Protein AF-A0A8R1ISN8-F1 (afdb_monomer)

Organism: Caenorhabditis japonica (NCBI:txid281687)

InterPro domains:
  IPR009038 GOLD domain [PF01105] (91-214)
  IPR009038 GOLD domain [PS50866] (1-148)
  IPR009038 GOLD domain [SM01190] (47-215)
  IPR015720 Transmembrane emp24 domain-containing protein [PTHR22811] (65-214)
  IPR036291 NAD(P)-binding domain superfamily [SSF51735] (44-96)

Structure (mmCIF, N/CA/C/O backbone):
data_AF-A0A8R1ISN8-F1
#
_entry.id   AF-A0A8R1ISN8-F1
#
loop_
_atom_site.group_PDB
_atom_site.id
_atom_site.type_symbol
_atom_site.label_atom_id
_atom_site.label_alt_id
_atom_site.label_comp_id
_atom_site.label_asym_id
_atom_site.label_entity_id
_atom_site.label_seq_id
_atom_site.pdbx_PDB_ins_code
_atom_site.Cartn_x
_atom_site.Cartn_y
_atom_site.Cartn_z
_atom_site.occupancy
_atom_site.B_iso_or_equiv
_atom_site.auth_seq_id
_atom_site.auth_comp_id
_atom_site.auth_asym_id
_atom_site.auth_atom_id
_atom_site.pdbx_PDB_model_num
ATOM 1 N N . MET A 1 1 ? 60.551 -23.279 -35.111 1.00 49.91 1 MET A N 1
ATOM 2 C CA . MET A 1 1 ? 59.535 -23.048 -36.171 1.00 49.91 1 MET A CA 1
ATOM 3 C C . MET A 1 1 ? 58.101 -23.462 -35.764 1.00 49.91 1 MET A C 1
ATOM 5 O O . MET A 1 1 ? 57.299 -23.763 -36.635 1.00 49.91 1 MET A O 1
ATOM 9 N N . ALA A 1 2 ? 57.720 -23.428 -34.475 1.00 53.44 2 ALA A N 1
ATOM 10 C CA . ALA A 1 2 ? 56.380 -23.855 -34.020 1.00 53.44 2 ALA A CA 1
ATOM 11 C C . ALA A 1 2 ? 55.378 -22.696 -33.795 1.00 53.44 2 ALA A C 1
ATOM 13 O O . ALA A 1 2 ? 54.175 -22.882 -33.950 1.00 53.44 2 ALA A O 1
ATOM 14 N N . GLY A 1 3 ? 55.857 -21.476 -33.512 1.00 49.38 3 GLY A N 1
ATOM 15 C CA . GLY A 1 3 ? 54.996 -20.327 -33.182 1.00 49.38 3 GLY A CA 1
ATOM 16 C C . GLY A 1 3 ? 54.170 -19.753 -34.342 1.00 49.38 3 GLY A C 1
ATOM 17 O O . GLY A 1 3 ? 53.146 -19.125 -34.107 1.00 49.38 3 GLY A O 1
ATOM 18 N N . ARG A 1 4 ? 54.554 -20.001 -35.605 1.00 50.50 4 ARG A N 1
ATOM 19 C CA . ARG A 1 4 ? 53.812 -19.494 -36.779 1.00 50.50 4 ARG A CA 1
ATOM 20 C C . ARG A 1 4 ? 52.551 -20.301 -37.126 1.00 50.50 4 ARG A C 1
ATOM 22 O O . ARG A 1 4 ? 51.680 -19.758 -37.792 1.00 50.50 4 ARG A O 1
ATOM 29 N N . ARG A 1 5 ? 52.418 -21.555 -36.665 1.00 52.69 5 ARG A N 1
ATOM 30 C CA . ARG A 1 5 ? 51.222 -22.388 -36.929 1.00 52.69 5 ARG A CA 1
ATOM 31 C C . ARG A 1 5 ? 50.061 -22.103 -35.972 1.00 52.69 5 ARG A C 1
ATOM 33 O O . ARG A 1 5 ? 48.913 -22.198 -36.385 1.00 52.69 5 ARG A O 1
ATOM 40 N N . LEU A 1 6 ? 50.346 -21.695 -34.733 1.00 53.03 6 LEU A N 1
ATOM 41 C CA . LEU A 1 6 ? 49.315 -21.321 -33.751 1.00 53.03 6 LEU A CA 1
ATOM 42 C C . LEU A 1 6 ? 48.559 -20.046 -34.154 1.00 53.03 6 LEU A C 1
ATOM 44 O O . LEU A 1 6 ? 47.348 -19.965 -33.978 1.00 53.03 6 LEU A O 1
ATOM 48 N N . ILE A 1 7 ? 49.254 -19.085 -34.768 1.00 54.34 7 ILE A N 1
ATOM 49 C CA . ILE A 1 7 ? 48.654 -17.820 -35.218 1.00 54.34 7 ILE A CA 1
ATOM 50 C C . ILE A 1 7 ? 47.725 -18.044 -36.428 1.00 54.34 7 ILE A C 1
ATOM 52 O O . ILE A 1 7 ? 46.673 -17.419 -36.509 1.00 54.34 7 ILE A O 1
ATOM 56 N N . GLN A 1 8 ? 48.048 -18.988 -37.323 1.00 54.19 8 GLN A N 1
ATOM 57 C CA . GLN A 1 8 ? 47.209 -19.313 -38.489 1.00 54.19 8 GLN A CA 1
ATOM 58 C C . GLN A 1 8 ? 45.883 -20.011 -38.132 1.00 54.19 8 GLN A C 1
ATOM 60 O O . GLN A 1 8 ? 44.924 -19.903 -38.891 1.00 54.19 8 GLN A O 1
ATOM 65 N N . GLY A 1 9 ? 45.802 -20.697 -36.984 1.00 55.19 9 GLY A N 1
ATOM 66 C CA . GLY A 1 9 ? 44.545 -21.273 -36.487 1.00 55.19 9 GLY A CA 1
ATOM 67 C C . GLY A 1 9 ? 43.573 -20.222 -35.940 1.00 55.19 9 GLY A C 1
ATOM 68 O O . GLY A 1 9 ? 42.361 -20.378 -36.060 1.00 55.19 9 GLY A O 1
ATOM 69 N N . LEU A 1 10 ? 44.100 -19.119 -35.396 1.00 53.12 10 LEU A N 1
ATOM 70 C CA . LEU A 1 10 ? 43.300 -18.036 -34.818 1.00 53.12 10 LEU A CA 1
ATOM 71 C C . LEU A 1 10 ? 42.640 -17.164 -35.900 1.00 53.12 10 LEU A C 1
ATOM 73 O O . LEU A 1 10 ? 41.537 -16.659 -35.701 1.00 53.12 10 LEU A O 1
ATOM 77 N N . THR A 1 11 ? 43.279 -17.047 -37.069 1.00 56.31 11 THR A N 1
ATOM 78 C CA . THR A 1 11 ? 42.782 -16.299 -38.237 1.00 56.31 11 THR A CA 1
ATOM 79 C C . THR A 1 11 ? 41.939 -17.147 -39.193 1.00 56.31 11 THR A C 1
ATOM 81 O O . THR A 1 11 ? 41.711 -16.736 -40.331 1.00 56.31 11 THR A O 1
ATOM 84 N N . SER A 1 12 ? 41.515 -18.353 -38.792 1.00 64.50 12 SER A N 1
ATOM 85 C CA . SER A 1 12 ? 40.665 -19.181 -39.648 1.00 64.50 12 SER A CA 1
ATOM 86 C C . SER A 1 12 ? 39.299 -18.497 -39.855 1.00 64.50 12 SER A C 1
ATOM 88 O O . SER A 1 12 ? 38.744 -17.943 -38.902 1.00 64.50 12 SER A O 1
ATOM 90 N N . PRO A 1 13 ? 38.709 -18.533 -41.064 1.00 69.56 13 PRO A N 1
ATOM 91 C CA . PRO A 1 13 ? 37.409 -17.902 -41.315 1.00 69.56 13 PRO A CA 1
ATOM 92 C C . PRO A 1 13 ? 36.301 -18.380 -40.359 1.00 69.56 13 PRO A C 1
ATOM 94 O O . PRO A 1 13 ? 35.419 -17.611 -39.985 1.00 69.56 13 PRO A O 1
ATOM 97 N N . TRP A 1 14 ? 36.387 -19.634 -39.902 1.00 65.62 14 TRP A N 1
ATOM 98 C CA . TRP A 1 14 ? 35.439 -20.236 -38.966 1.00 65.62 14 TRP A CA 1
ATOM 99 C C . TRP A 1 14 ? 35.584 -19.699 -37.534 1.00 65.62 14 TRP A C 1
ATOM 101 O O . TRP A 1 14 ? 34.575 -19.393 -36.902 1.00 65.62 14 TRP A O 1
ATOM 111 N N . SER A 1 15 ? 36.808 -19.516 -37.022 1.00 65.56 15 SER A N 1
ATOM 112 C CA . SER A 1 15 ? 37.039 -18.989 -35.662 1.00 65.56 15 SER A CA 1
ATOM 113 C C . SER A 1 15 ? 36.617 -17.524 -35.518 1.00 65.56 15 SER A C 1
ATOM 115 O O . SER A 1 15 ? 36.059 -17.135 -34.489 1.00 65.56 15 SER A O 1
ATOM 117 N N . VAL A 1 16 ? 36.820 -16.718 -36.564 1.00 70.00 16 VAL A N 1
ATOM 118 C CA . VAL A 1 16 ? 36.351 -15.323 -36.612 1.00 70.00 16 VAL A CA 1
ATOM 119 C C . VAL A 1 16 ? 34.820 -15.266 -36.692 1.00 70.00 16 VAL A C 1
ATOM 121 O O . VAL A 1 16 ? 34.205 -14.463 -35.991 1.00 70.00 16 VAL A O 1
ATOM 124 N N . GLY A 1 17 ? 34.198 -16.171 -37.459 1.00 69.56 17 GLY A N 1
ATOM 125 C CA . GLY A 1 17 ? 32.742 -16.310 -37.538 1.00 69.56 17 GLY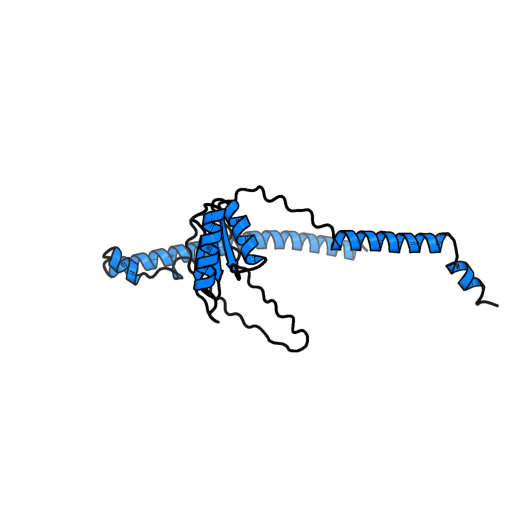 A CA 1
ATOM 126 C C . GLY A 1 17 ? 32.097 -16.621 -36.184 1.00 69.56 17 GLY A C 1
ATOM 127 O O . GLY A 1 17 ? 31.235 -15.870 -35.731 1.00 69.56 17 GLY A O 1
ATOM 128 N N . PHE A 1 18 ? 32.545 -17.673 -35.488 1.00 73.06 18 PHE A N 1
ATOM 129 C CA . PHE A 1 18 ? 31.974 -18.055 -34.186 1.00 73.06 18 PHE A CA 1
ATOM 130 C C . PHE A 1 18 ? 32.137 -16.963 -33.112 1.00 73.06 18 PHE A C 1
ATOM 132 O O . PHE A 1 18 ? 31.229 -16.745 -32.310 1.00 73.06 18 PHE A O 1
ATOM 139 N N . SER A 1 19 ? 33.254 -16.229 -33.133 1.00 72.06 19 SER A N 1
ATOM 140 C CA . SER A 1 19 ? 33.513 -15.127 -32.194 1.00 72.06 19 SER A CA 1
ATOM 141 C C . SER A 1 19 ? 32.597 -13.920 -32.442 1.00 72.06 19 SER A C 1
ATOM 143 O O . SER A 1 19 ? 32.073 -13.330 -31.497 1.00 72.06 19 SER A O 1
ATOM 145 N N . ALA A 1 20 ? 32.356 -13.575 -33.712 1.00 75.94 20 ALA A N 1
ATOM 146 C CA . ALA A 1 20 ? 31.457 -12.487 -34.091 1.00 75.94 20 ALA A CA 1
ATOM 147 C C . ALA A 1 20 ? 29.992 -12.800 -33.747 1.00 75.94 20 ALA A C 1
ATOM 149 O O . ALA A 1 20 ? 29.289 -11.933 -33.231 1.00 75.94 20 ALA A O 1
ATOM 150 N N . PHE A 1 21 ? 29.550 -14.047 -33.950 1.00 79.62 21 PHE A N 1
ATOM 151 C CA . PHE A 1 21 ? 28.218 -14.491 -33.530 1.00 79.62 21 PHE A CA 1
ATOM 152 C C . PHE A 1 21 ? 28.041 -14.440 -32.008 1.00 79.62 21 PHE A C 1
ATOM 154 O O . PHE A 1 21 ? 26.999 -13.988 -31.544 1.00 79.62 21 PHE A O 1
ATOM 161 N N . GLY A 1 22 ? 29.053 -14.835 -31.228 1.00 76.81 22 GLY A N 1
ATOM 162 C CA . GLY A 1 22 ? 29.007 -14.749 -29.764 1.00 76.81 22 GLY A CA 1
ATOM 163 C C . GLY A 1 22 ? 28.884 -13.311 -29.251 1.00 76.81 22 GLY A C 1
ATOM 164 O O . GLY A 1 22 ? 28.078 -13.042 -28.362 1.00 76.81 22 GLY A O 1
ATOM 165 N N . LEU A 1 23 ? 29.621 -12.371 -29.851 1.00 77.94 23 LEU A N 1
ATOM 166 C CA . LEU A 1 23 ? 29.525 -10.947 -29.512 1.00 77.94 23 LEU A CA 1
ATOM 167 C C . LEU A 1 23 ? 28.204 -10.321 -29.973 1.00 77.94 23 LEU A C 1
ATOM 169 O O . LEU A 1 23 ? 27.628 -9.524 -29.239 1.00 77.94 23 LEU A O 1
ATOM 173 N N . ALA A 1 24 ? 27.694 -10.694 -31.149 1.00 81.31 24 ALA A N 1
ATOM 174 C CA . ALA A 1 24 ? 26.408 -10.209 -31.643 1.00 81.31 24 ALA A CA 1
ATOM 175 C C . ALA A 1 24 ? 25.235 -10.750 -30.810 1.00 81.31 24 ALA A C 1
ATOM 177 O O . ALA A 1 24 ? 24.353 -9.987 -30.431 1.00 81.31 24 ALA A O 1
ATOM 178 N N . TYR A 1 25 ? 25.248 -12.041 -30.469 1.00 80.81 25 TYR A N 1
ATOM 179 C CA . TYR A 1 25 ? 24.221 -12.673 -29.640 1.00 80.81 25 TYR A CA 1
ATOM 180 C C . TYR A 1 25 ? 24.270 -12.169 -28.193 1.00 80.81 25 TYR A C 1
ATOM 182 O O . TYR A 1 25 ? 23.239 -11.827 -27.618 1.00 80.81 25 TYR A O 1
ATOM 190 N N . GLY A 1 26 ? 25.473 -12.043 -27.621 1.00 77.31 26 GLY A N 1
ATOM 191 C CA . GLY A 1 26 ? 25.674 -11.445 -26.301 1.00 77.31 26 GLY A CA 1
ATOM 192 C C . GLY A 1 26 ? 25.258 -9.974 -26.261 1.00 77.31 26 GLY A C 1
ATOM 193 O O . GLY A 1 26 ? 24.560 -9.560 -25.341 1.00 77.31 26 GLY A O 1
ATOM 194 N N . GLY A 1 27 ? 25.612 -9.196 -27.288 1.00 78.00 27 GLY A N 1
ATOM 195 C CA . GLY A 1 27 ? 25.194 -7.802 -27.434 1.00 78.00 27 GLY A CA 1
ATOM 196 C C . GLY A 1 27 ? 23.680 -7.649 -27.589 1.00 78.00 27 GLY A C 1
ATOM 197 O O . GLY A 1 27 ? 23.089 -6.800 -26.928 1.00 78.00 27 GLY A O 1
ATOM 198 N N . TYR A 1 28 ? 23.041 -8.508 -28.388 1.00 77.12 28 TYR A N 1
ATOM 199 C CA . TYR A 1 28 ? 21.586 -8.545 -28.550 1.00 77.12 28 TYR A CA 1
ATOM 200 C C . TYR A 1 28 ? 20.872 -8.867 -27.229 1.00 77.12 28 TYR A C 1
ATOM 202 O O . TYR A 1 28 ? 19.952 -8.151 -26.847 1.00 77.12 28 TYR A O 1
ATOM 210 N N . HIS A 1 29 ? 21.339 -9.872 -26.481 1.00 75.56 29 HIS A N 1
ATOM 211 C CA . HIS A 1 29 ? 20.743 -10.258 -25.198 1.00 75.56 29 HIS A CA 1
ATOM 212 C C . HIS A 1 29 ? 20.947 -9.191 -24.105 1.00 75.56 29 HIS A C 1
ATOM 214 O O . HIS A 1 29 ? 20.059 -8.955 -23.285 1.00 75.56 29 HIS A O 1
ATOM 220 N N . VAL A 1 30 ? 22.099 -8.509 -24.090 1.00 72.50 30 VAL A N 1
ATOM 221 C CA . VAL A 1 30 ? 22.342 -7.379 -23.176 1.00 72.50 30 VAL A CA 1
ATOM 222 C C . VAL A 1 30 ? 21.455 -6.188 -23.539 1.00 72.50 30 VAL A C 1
ATOM 224 O O . VAL A 1 30 ? 20.858 -5.586 -22.645 1.00 72.50 30 VAL A O 1
ATOM 227 N N . TRP A 1 31 ? 21.308 -5.869 -24.825 1.00 66.31 31 TRP A N 1
ATOM 228 C CA . TRP A 1 31 ? 20.444 -4.779 -25.279 1.00 66.31 31 TRP A CA 1
ATOM 229 C C . TRP A 1 31 ? 18.959 -5.046 -24.978 1.00 66.31 31 TRP A C 1
ATOM 231 O O . TRP A 1 31 ? 18.285 -4.167 -24.440 1.00 66.31 31 TRP A O 1
ATOM 241 N N . ASP A 1 32 ? 18.480 -6.275 -25.191 1.00 65.75 32 ASP A N 1
ATOM 242 C CA . ASP A 1 32 ? 17.122 -6.689 -24.810 1.00 65.75 32 ASP A CA 1
ATOM 243 C C . ASP A 1 32 ? 16.920 -6.575 -23.287 1.00 65.75 32 ASP A C 1
ATOM 245 O O . ASP A 1 32 ? 16.000 -5.905 -22.824 1.00 65.75 32 ASP A O 1
ATOM 249 N N . SER A 1 33 ? 17.861 -7.070 -22.476 1.00 59.84 33 SER A N 1
ATOM 250 C CA . SER A 1 33 ? 17.745 -6.982 -21.010 1.00 59.84 33 SER A CA 1
ATOM 251 C C . SER A 1 33 ? 17.819 -5.557 -20.429 1.00 59.84 33 SER A C 1
ATOM 253 O O . SER A 1 33 ? 17.388 -5.345 -19.296 1.00 59.84 33 SER A O 1
ATOM 255 N N . THR A 1 34 ? 18.348 -4.574 -21.173 1.00 66.12 34 THR A N 1
ATOM 256 C CA . THR A 1 34 ? 18.543 -3.194 -20.680 1.00 66.12 34 THR A CA 1
ATOM 257 C C . THR A 1 34 ? 17.569 -2.165 -21.257 1.00 66.12 34 THR A C 1
ATOM 259 O O . THR A 1 34 ? 17.378 -1.124 -20.627 1.00 66.12 34 THR A O 1
ATOM 262 N N . GLN A 1 35 ? 16.925 -2.424 -22.403 1.00 56.94 35 GLN A N 1
ATOM 263 C CA . GLN A 1 35 ? 15.968 -1.488 -23.022 1.00 56.94 35 GLN A CA 1
ATOM 264 C C . GLN A 1 35 ? 14.586 -2.077 -23.345 1.00 56.94 35 GLN A C 1
ATOM 266 O O . GLN A 1 35 ? 13.667 -1.307 -23.631 1.00 56.94 35 GLN A O 1
ATOM 271 N N . SER A 1 36 ? 14.383 -3.392 -23.243 1.00 46.97 36 SER A N 1
ATOM 272 C CA . SER A 1 36 ? 13.110 -4.058 -23.566 1.00 46.97 36 SER A CA 1
ATOM 273 C C . SER A 1 36 ? 12.140 -4.068 -22.380 1.00 46.97 36 SER A C 1
ATOM 275 O O . SER A 1 36 ? 11.688 -5.098 -21.889 1.00 46.97 36 SER A O 1
ATOM 277 N N . GLY A 1 37 ? 11.821 -2.883 -21.864 1.00 52.44 37 GLY A N 1
ATOM 278 C CA . GLY A 1 37 ? 10.644 -2.716 -21.022 1.00 52.44 37 GLY A CA 1
ATOM 279 C C . GLY A 1 37 ? 9.449 -2.429 -21.919 1.00 52.44 37 GLY A C 1
ATOM 280 O O . GLY A 1 37 ? 9.297 -1.296 -22.378 1.00 52.44 37 GLY A O 1
ATOM 281 N N . SER A 1 38 ? 8.587 -3.415 -22.179 1.00 53.97 38 SER A N 1
ATOM 282 C CA . SER A 1 38 ? 7.286 -3.139 -22.796 1.00 53.97 38 SER A CA 1
ATOM 283 C C . SER A 1 38 ? 6.555 -2.093 -21.952 1.00 53.97 38 SER A C 1
ATOM 285 O O . SER A 1 38 ? 6.492 -2.229 -20.727 1.00 53.97 38 SER A O 1
ATOM 287 N N . LYS A 1 39 ? 5.995 -1.050 -22.578 1.00 53.28 39 LYS A N 1
ATOM 288 C CA . LYS A 1 39 ? 5.105 -0.124 -21.868 1.00 53.28 39 LYS A CA 1
ATOM 289 C C . LYS A 1 39 ? 3.951 -0.945 -21.294 1.00 53.28 39 LYS A C 1
ATOM 291 O O . LYS A 1 39 ? 3.206 -1.559 -22.049 1.00 53.28 39 LYS A O 1
ATOM 296 N N . TYR A 1 40 ? 3.842 -0.994 -19.969 1.00 56.16 40 TYR A N 1
ATOM 297 C CA . TYR A 1 40 ? 2.699 -1.618 -19.317 1.00 56.16 40 TYR A CA 1
ATOM 298 C C . TYR A 1 40 ? 1.464 -0.791 -19.678 1.00 56.16 40 TYR A C 1
ATOM 300 O O . TYR A 1 40 ? 1.366 0.369 -19.274 1.00 56.16 40 TYR A O 1
ATOM 308 N N . ASP A 1 41 ? 0.555 -1.368 -20.464 1.00 56.34 41 ASP A N 1
ATOM 309 C CA . ASP A 1 41 ? -0.738 -0.752 -20.744 1.00 56.34 41 ASP A CA 1
ATOM 310 C C . ASP A 1 41 ? -1.642 -0.933 -19.529 1.00 56.34 41 ASP A C 1
ATOM 312 O O . ASP A 1 41 ? -2.046 -2.024 -19.133 1.00 56.34 41 ASP A O 1
ATOM 316 N N . LEU A 1 42 ? -1.898 0.188 -18.882 1.00 66.31 42 LEU A N 1
ATOM 317 C CA . LEU A 1 42 ? -2.408 0.289 -17.530 1.00 66.31 42 LEU A CA 1
ATOM 318 C C . LEU A 1 42 ? -3.938 0.488 -17.543 1.00 66.31 42 LEU A C 1
ATOM 320 O O . LEU A 1 42 ? -4.455 1.398 -16.904 1.00 66.31 42 LEU A O 1
ATOM 324 N N . ASN A 1 43 ? -4.657 -0.363 -18.283 1.00 67.12 43 ASN A N 1
ATOM 325 C CA . ASN A 1 43 ? -6.106 -0.239 -18.542 1.00 67.12 43 ASN A CA 1
ATOM 326 C C . ASN A 1 43 ? -7.017 -1.040 -17.592 1.00 67.12 43 ASN A C 1
ATOM 328 O O . ASN A 1 43 ? -8.222 -1.124 -17.814 1.00 67.12 43 ASN A O 1
ATOM 332 N N . GLU A 1 44 ? -6.469 -1.638 -16.538 1.00 77.44 44 GLU A N 1
ATOM 333 C CA . GLU A 1 44 ? -7.250 -2.449 -15.601 1.00 77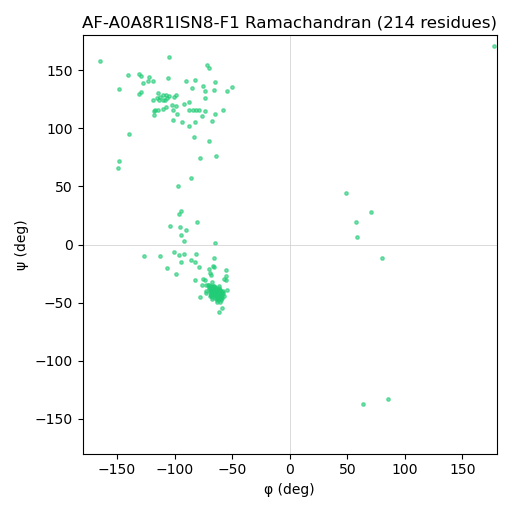.44 44 GLU A CA 1
ATOM 334 C C . GLU A 1 44 ? -7.912 -1.584 -14.512 1.00 77.44 44 GLU A C 1
ATOM 336 O O . GLU A 1 44 ? -7.264 -0.703 -13.935 1.00 77.44 44 GLU A O 1
ATOM 341 N N . ASP A 1 45 ? -9.194 -1.834 -14.222 1.00 81.44 45 ASP A N 1
ATOM 342 C CA . ASP A 1 45 ? -9.909 -1.176 -13.121 1.00 81.44 45 ASP A CA 1
ATOM 343 C C . ASP A 1 45 ? -9.434 -1.746 -11.775 1.00 81.44 45 ASP A C 1
ATOM 345 O O . ASP A 1 45 ? -9.438 -2.957 -11.544 1.00 81.44 45 ASP A O 1
ATOM 349 N N . LEU A 1 46 ? -9.000 -0.863 -10.876 1.00 84.06 46 LEU A N 1
ATOM 350 C CA . LEU A 1 46 ? -8.435 -1.214 -9.572 1.00 84.06 46 LEU A CA 1
ATOM 351 C C . LEU A 1 46 ? -9.431 -0.974 -8.429 1.00 84.06 46 LEU A C 1
ATOM 353 O O . LEU A 1 46 ? -9.037 -0.948 -7.256 1.00 84.06 46 LEU A O 1
ATOM 357 N N . SER A 1 47 ? -10.715 -0.815 -8.755 1.00 82.56 47 SER A N 1
ATOM 358 C CA . SER A 1 47 ? -11.802 -0.682 -7.789 1.00 82.56 47 SER A CA 1
ATOM 359 C C . SER A 1 47 ? -11.768 -1.781 -6.714 1.00 82.56 47 SER A C 1
ATOM 361 O O . SER A 1 47 ? -11.518 -2.957 -6.979 1.00 82.56 47 SER A O 1
ATOM 363 N N . GLY A 1 48 ? -11.972 -1.384 -5.455 1.00 77.62 48 GLY A N 1
ATOM 364 C CA . GLY A 1 48 ? -11.942 -2.280 -4.291 1.00 77.62 48 GLY A CA 1
ATOM 365 C C . GLY A 1 48 ? -10.543 -2.639 -3.771 1.00 77.62 48 GLY A C 1
ATOM 366 O O . GLY A 1 48 ? -10.425 -3.140 -2.652 1.00 77.62 48 GLY A O 1
ATOM 367 N N . LYS A 1 49 ? -9.468 -2.332 -4.508 1.00 78.69 49 LYS A N 1
ATOM 368 C CA . LYS A 1 49 ? -8.089 -2.581 -4.058 1.00 78.69 49 LYS A CA 1
ATOM 369 C C . LYS A 1 49 ? -7.542 -1.377 -3.288 1.00 78.69 49 LYS A C 1
ATOM 371 O O . LYS A 1 49 ? -7.788 -0.223 -3.644 1.00 78.69 49 LYS A O 1
ATOM 376 N N . THR A 1 50 ? -6.794 -1.647 -2.215 1.00 82.38 50 THR A N 1
ATOM 377 C CA . THR A 1 50 ? -6.136 -0.611 -1.402 1.00 82.38 50 THR A CA 1
ATOM 378 C C . THR A 1 50 ? -4.625 -0.655 -1.590 1.00 82.38 50 THR A C 1
ATOM 380 O O . THR A 1 50 ? -4.020 -1.703 -1.394 1.00 82.38 50 THR A O 1
ATOM 383 N N . TYR A 1 51 ? -4.019 0.489 -1.897 1.00 85.44 51 TYR A N 1
ATOM 384 C CA . TYR A 1 51 ? -2.576 0.652 -2.071 1.00 85.44 51 TYR A CA 1
ATOM 385 C C . TYR A 1 51 ? -2.027 1.647 -1.059 1.00 85.44 51 TYR A C 1
ATOM 387 O O . TYR A 1 51 ? -2.647 2.676 -0.804 1.00 85.44 51 TYR A O 1
ATOM 395 N N . ILE A 1 52 ? -0.847 1.372 -0.509 1.00 87.44 52 ILE A N 1
ATOM 396 C CA . ILE A 1 52 ? -0.116 2.311 0.345 1.00 87.44 52 ILE A CA 1
ATOM 397 C C . ILE A 1 52 ? 1.104 2.785 -0.435 1.00 87.44 52 ILE A C 1
ATOM 399 O O . ILE A 1 52 ? 1.904 1.965 -0.878 1.00 87.44 52 ILE A O 1
ATOM 403 N N . VAL A 1 53 ? 1.253 4.099 -0.599 1.00 85.38 53 VAL A N 1
ATOM 404 C CA . VAL A 1 53 ? 2.402 4.686 -1.299 1.00 85.38 53 VAL A CA 1
ATOM 405 C C . VAL A 1 53 ? 3.189 5.561 -0.337 1.00 85.38 53 VAL A C 1
ATOM 407 O O . VAL A 1 53 ? 2.703 6.590 0.137 1.00 85.38 53 VAL A O 1
ATOM 410 N N . THR A 1 54 ? 4.421 5.148 -0.056 1.00 84.44 54 THR A N 1
ATOM 411 C CA . THR A 1 54 ? 5.402 5.910 0.718 1.00 84.44 54 THR A CA 1
ATOM 412 C C . THR A 1 54 ? 6.104 6.925 -0.186 1.00 84.44 54 THR A C 1
ATOM 414 O O . THR A 1 54 ? 6.353 6.671 -1.361 1.00 84.44 54 THR A O 1
ATOM 417 N N . GLY A 1 55 ? 6.378 8.128 0.327 1.00 83.12 55 GLY A N 1
ATOM 418 C CA . GLY A 1 55 ? 7.015 9.181 -0.476 1.00 83.12 55 GLY A CA 1
ATOM 419 C C . GLY A 1 55 ? 6.114 9.770 -1.571 1.00 83.12 55 GLY A C 1
ATOM 420 O O . GLY A 1 55 ? 6.607 10.287 -2.569 1.00 83.12 55 GLY A O 1
ATOM 421 N N . ALA A 1 56 ? 4.795 9.749 -1.371 1.00 87.00 56 ALA A N 1
ATOM 422 C CA . ALA A 1 56 ? 3.778 10.212 -2.323 1.00 87.00 56 ALA A CA 1
ATOM 423 C C . ALA A 1 56 ? 3.794 11.728 -2.648 1.00 87.00 56 ALA A C 1
ATOM 425 O O . ALA A 1 56 ? 2.945 12.212 -3.388 1.00 87.00 56 ALA A O 1
ATOM 426 N N . THR A 1 57 ? 4.717 12.507 -2.076 1.00 87.00 57 THR A N 1
ATOM 427 C CA . THR A 1 57 ? 4.741 13.975 -2.206 1.00 87.00 57 THR A CA 1
ATOM 428 C C . THR A 1 57 ? 5.469 14.501 -3.441 1.00 87.00 57 THR A C 1
ATOM 430 O O . THR A 1 57 ? 5.420 15.705 -3.679 1.00 87.00 57 THR A O 1
ATOM 433 N N . SER A 1 58 ? 6.244 13.669 -4.143 1.00 87.06 58 SER A N 1
ATOM 434 C CA . SER A 1 58 ? 7.058 14.115 -5.283 1.00 87.06 58 SER A CA 1
ATOM 435 C C . SER A 1 58 ? 7.559 12.957 -6.144 1.00 87.06 58 SER A C 1
ATOM 437 O O . SER A 1 58 ? 7.732 11.842 -5.650 1.00 87.06 58 SER A O 1
ATOM 439 N N . GLY A 1 59 ? 7.893 13.253 -7.403 1.00 88.62 59 GLY A N 1
ATOM 440 C CA . GLY A 1 59 ? 8.565 12.321 -8.310 1.00 88.62 59 GLY A CA 1
ATOM 441 C C . GLY A 1 59 ? 7.716 11.089 -8.616 1.00 88.62 59 GLY A C 1
ATOM 442 O O . GLY A 1 59 ? 6.509 11.197 -8.827 1.00 88.62 59 GLY A O 1
ATOM 443 N N . ILE A 1 60 ? 8.354 9.916 -8.607 1.00 86.56 60 ILE A N 1
ATOM 444 C CA . ILE A 1 60 ? 7.718 8.641 -8.965 1.00 86.56 60 ILE A CA 1
ATOM 445 C C . ILE A 1 60 ? 6.518 8.350 -8.058 1.00 86.56 60 ILE A C 1
ATOM 447 O O . ILE A 1 60 ? 5.458 7.996 -8.553 1.00 86.56 60 ILE A O 1
ATOM 451 N N . GLY A 1 61 ? 6.636 8.570 -6.744 1.00 86.81 61 GLY A N 1
ATOM 452 C CA . GLY A 1 61 ? 5.545 8.294 -5.803 1.00 86.81 61 GLY A CA 1
ATOM 453 C C . GLY A 1 61 ? 4.285 9.121 -6.081 1.00 86.81 61 GLY A C 1
ATOM 454 O O . GLY A 1 61 ? 3.179 8.602 -5.963 1.00 86.81 61 GLY A O 1
ATOM 455 N N . GLN A 1 62 ? 4.442 10.382 -6.495 1.00 90.62 62 GLN A N 1
ATOM 456 C CA . GLN A 1 62 ? 3.317 11.241 -6.875 1.00 90.62 62 GLN A CA 1
ATOM 457 C C . GLN A 1 62 ? 2.635 10.732 -8.152 1.00 90.62 62 GLN A C 1
ATOM 459 O O . GLN A 1 62 ? 1.415 10.586 -8.166 1.00 90.62 62 GLN A O 1
ATOM 464 N N . ALA A 1 63 ? 3.420 10.406 -9.186 1.00 90.19 63 ALA A N 1
ATOM 465 C CA . ALA A 1 63 ? 2.899 9.867 -10.441 1.00 90.19 63 ALA A CA 1
ATOM 466 C C . ALA A 1 63 ? 2.185 8.521 -10.230 1.00 90.19 63 ALA A C 1
ATOM 468 O O . ALA A 1 63 ? 1.094 8.307 -10.747 1.00 90.19 63 ALA A O 1
ATOM 469 N N . THR A 1 64 ? 2.746 7.638 -9.398 1.00 90.62 64 THR A N 1
ATOM 470 C CA . THR A 1 64 ? 2.120 6.357 -9.049 1.00 90.62 64 THR A CA 1
ATOM 471 C C . THR A 1 64 ? 0.770 6.556 -8.363 1.00 90.62 64 THR A C 1
ATOM 473 O O . THR A 1 64 ? -0.196 5.884 -8.710 1.00 90.62 64 THR A O 1
ATOM 476 N N . VAL A 1 65 ? 0.668 7.483 -7.405 1.00 92.38 65 VAL A N 1
ATOM 477 C CA . VAL A 1 65 ? -0.602 7.769 -6.710 1.00 92.38 65 VAL A CA 1
ATOM 478 C C . VAL A 1 65 ? -1.640 8.310 -7.683 1.00 92.38 65 VAL A C 1
ATOM 480 O O . VAL A 1 65 ? -2.799 7.917 -7.603 1.00 92.38 65 VAL A O 1
ATOM 483 N N . GLU A 1 66 ? -1.233 9.184 -8.599 1.00 91.62 66 GLU A N 1
ATOM 484 C CA . GLU A 1 66 ? -2.122 9.741 -9.613 1.00 91.62 66 GLU A CA 1
ATOM 485 C C . GLU A 1 66 ? -2.651 8.654 -10.557 1.00 91.62 66 GLU A C 1
ATOM 487 O O . GLU A 1 66 ? -3.860 8.553 -10.757 1.00 91.62 66 GLU A O 1
ATOM 492 N N . GLU A 1 67 ? -1.782 7.775 -11.056 1.00 90.19 67 GLU A N 1
ATOM 493 C CA . GLU A 1 67 ? -2.172 6.669 -11.936 1.00 90.19 67 GLU A CA 1
ATOM 494 C C . GLU A 1 67 ? -3.050 5.617 -11.245 1.00 90.19 67 GLU A C 1
ATOM 496 O O . GLU A 1 67 ? -3.997 5.105 -11.845 1.00 90.19 67 GLU A O 1
ATOM 501 N N . LEU A 1 68 ? -2.787 5.321 -9.969 1.00 91.00 68 LEU A N 1
ATOM 502 C CA . LEU A 1 68 ? -3.640 4.443 -9.164 1.00 91.00 68 LEU A CA 1
ATOM 503 C C . LEU A 1 68 ? -5.005 5.090 -8.890 1.00 91.00 68 LEU A C 1
ATOM 505 O O . LEU A 1 68 ? -6.040 4.429 -8.979 1.00 91.00 68 LEU A O 1
ATOM 509 N N . ALA A 1 69 ? -5.024 6.389 -8.584 1.00 90.94 69 ALA A N 1
ATOM 510 C CA . ALA A 1 69 ? -6.252 7.125 -8.310 1.00 90.94 69 ALA A CA 1
ATOM 511 C C . ALA A 1 69 ? -7.139 7.265 -9.558 1.00 90.94 69 ALA A C 1
ATOM 513 O O . ALA A 1 69 ? -8.357 7.126 -9.423 1.00 90.94 69 ALA A O 1
ATOM 514 N N . LYS A 1 70 ? -6.556 7.455 -10.756 1.00 91.00 70 LYS A N 1
ATOM 515 C CA . LYS A 1 70 ? -7.279 7.453 -12.047 1.00 91.00 70 LYS A CA 1
ATOM 516 C C . LYS A 1 70 ? -8.051 6.154 -12.289 1.00 91.00 70 LYS A C 1
ATOM 518 O O . LYS A 1 70 ? -9.097 6.183 -12.926 1.00 91.00 70 LYS A O 1
ATOM 523 N N . ARG A 1 71 ? -7.567 5.034 -11.751 1.00 88.62 71 ARG A N 1
ATOM 524 C CA . ARG A 1 71 ? -8.177 3.701 -11.884 1.00 88.62 71 ARG A CA 1
ATOM 525 C C . ARG A 1 71 ? -9.066 3.307 -10.708 1.00 88.62 71 ARG A C 1
ATOM 527 O O . ARG A 1 71 ? -9.193 2.129 -10.402 1.00 88.62 71 ARG A O 1
ATOM 534 N N . ASN A 1 72 ? -9.639 4.290 -10.011 1.00 87.56 72 ASN A N 1
ATOM 535 C CA . ASN A 1 72 ? -10.552 4.083 -8.879 1.00 87.56 72 ASN A CA 1
ATOM 536 C C . ASN A 1 72 ? -9.984 3.258 -7.708 1.00 87.56 72 ASN A C 1
ATOM 538 O O . ASN A 1 72 ? -10.740 2.784 -6.857 1.00 87.56 72 ASN A O 1
ATOM 542 N N . ALA A 1 73 ? -8.660 3.129 -7.596 1.00 88.75 73 ALA A N 1
ATOM 543 C CA . ALA A 1 73 ? -8.057 2.470 -6.449 1.00 88.75 73 ALA A CA 1
ATOM 544 C C . ALA A 1 73 ? -8.213 3.315 -5.174 1.00 88.75 73 ALA A C 1
ATOM 546 O O . ALA A 1 73 ? -8.224 4.551 -5.217 1.00 88.75 73 ALA A O 1
ATOM 547 N N . ARG A 1 74 ? -8.256 2.658 -4.010 1.00 87.88 74 ARG A N 1
ATOM 548 C CA . ARG A 1 74 ? -8.126 3.339 -2.716 1.00 87.88 74 ARG A CA 1
ATOM 549 C C . ARG A 1 74 ? -6.645 3.513 -2.407 1.00 87.88 74 ARG A C 1
ATOM 551 O O . ARG A 1 74 ? -5.942 2.525 -2.225 1.00 87.88 74 ARG A O 1
ATOM 558 N N . VAL A 1 75 ? -6.153 4.748 -2.338 1.00 90.19 75 VAL A N 1
ATOM 559 C CA . VAL A 1 75 ? -4.717 5.017 -2.148 1.00 90.19 75 VAL A CA 1
ATOM 560 C C . VAL A 1 75 ? -4.474 5.705 -0.813 1.00 90.19 75 VAL A C 1
ATOM 562 O O . VAL A 1 75 ? -5.047 6.748 -0.517 1.00 90.19 75 VAL A O 1
ATOM 565 N N . ILE A 1 76 ? -3.596 5.134 -0.000 1.00 89.81 76 ILE A N 1
ATOM 566 C CA . ILE A 1 76 ? -3.150 5.687 1.272 1.00 89.81 76 ILE A CA 1
ATOM 567 C C . ILE A 1 76 ? -1.774 6.313 1.041 1.00 89.81 76 ILE A C 1
ATOM 569 O O . ILE A 1 76 ? -0.771 5.621 0.870 1.00 89.81 76 ILE A O 1
ATOM 573 N N . MET A 1 77 ? -1.725 7.641 1.031 1.00 87.62 77 MET A N 1
ATOM 574 C CA . MET A 1 77 ? -0.486 8.402 0.911 1.00 87.62 77 MET A CA 1
ATOM 575 C C . MET A 1 77 ? 0.231 8.443 2.262 1.00 87.62 77 MET A C 1
ATOM 577 O O . MET A 1 77 ? -0.277 9.040 3.214 1.00 87.62 77 MET A O 1
ATOM 581 N N . ALA A 1 78 ? 1.420 7.849 2.332 1.00 86.06 78 ALA A N 1
ATOM 582 C CA . ALA A 1 78 ? 2.325 7.940 3.470 1.00 86.06 78 ALA A CA 1
ATOM 583 C C . ALA A 1 78 ? 3.394 9.010 3.199 1.00 86.06 78 ALA A C 1
ATOM 585 O O . ALA A 1 78 ? 4.245 8.877 2.314 1.00 86.06 78 ALA A O 1
ATOM 586 N N . CYS A 1 79 ? 3.337 10.103 3.962 1.00 81.69 79 CYS A N 1
ATOM 587 C CA . CYS A 1 79 ? 4.144 11.301 3.727 1.00 81.69 79 CYS A CA 1
ATOM 588 C C . CYS A 1 79 ? 4.856 11.798 4.982 1.00 81.69 79 CYS A C 1
ATOM 590 O O . CYS A 1 79 ? 4.315 11.723 6.087 1.00 81.69 79 CYS A O 1
ATOM 592 N N . ARG A 1 80 ? 6.052 12.374 4.791 1.00 76.94 80 ARG A N 1
ATOM 593 C CA . ARG A 1 80 ? 6.876 12.927 5.878 1.00 76.94 80 ARG A CA 1
ATOM 594 C C . ARG A 1 80 ? 6.384 14.291 6.353 1.00 76.94 80 ARG A C 1
ATOM 596 O O . ARG A 1 80 ? 6.260 14.517 7.550 1.00 76.94 80 ARG A O 1
ATOM 603 N N . ASN A 1 81 ? 6.070 15.184 5.414 1.00 80.06 81 ASN A N 1
ATOM 604 C CA . ASN A 1 81 ? 5.485 16.491 5.703 1.00 80.06 81 ASN A CA 1
ATOM 605 C C . ASN A 1 81 ? 3.976 16.459 5.407 1.00 80.06 81 ASN A C 1
ATOM 607 O O . ASN A 1 81 ? 3.564 16.217 4.270 1.00 80.06 81 ASN A O 1
ATOM 611 N N . ARG A 1 82 ? 3.156 16.715 6.436 1.00 81.38 82 ARG A N 1
ATOM 612 C CA . ARG A 1 82 ? 1.691 16.711 6.330 1.00 81.38 82 ARG A CA 1
ATOM 613 C C . ARG A 1 82 ? 1.176 17.823 5.420 1.00 81.38 82 ARG A C 1
ATOM 615 O O . ARG A 1 82 ? 0.288 17.555 4.624 1.00 81.38 82 ARG A O 1
ATOM 622 N N . GLU A 1 83 ? 1.708 19.034 5.523 1.00 85.69 83 GLU A N 1
ATOM 623 C CA . GLU A 1 83 ? 1.232 20.200 4.765 1.00 85.69 83 GLU A CA 1
ATOM 624 C C . GLU A 1 83 ? 1.431 19.989 3.266 1.00 85.69 83 GLU A C 1
ATOM 626 O O . GLU A 1 83 ? 0.476 20.075 2.493 1.00 85.69 83 GLU A O 1
ATOM 631 N N . LYS A 1 84 ? 2.643 19.584 2.872 1.00 87.00 84 LYS A N 1
ATOM 632 C CA . LYS A 1 84 ? 2.960 19.270 1.473 1.00 87.00 84 LYS A CA 1
ATOM 633 C C . LYS A 1 84 ? 2.111 18.112 0.945 1.00 87.00 84 LYS A C 1
ATOM 635 O O . LYS A 1 84 ? 1.632 18.149 -0.181 1.00 87.00 84 LYS A O 1
ATOM 640 N N . CYS A 1 85 ? 1.877 17.093 1.767 1.00 87.69 85 CYS A N 1
ATOM 641 C CA . CYS A 1 85 ? 1.058 15.950 1.372 1.00 87.69 85 CYS A CA 1
ATOM 642 C C . CYS A 1 85 ? -0.430 16.307 1.230 1.00 87.69 85 CYS A C 1
ATOM 644 O O . CYS A 1 85 ? -1.099 15.799 0.337 1.00 87.69 85 CYS A O 1
ATOM 646 N N . VAL A 1 86 ? -0.949 17.214 2.067 1.00 88.56 86 VAL A N 1
ATOM 647 C CA . VAL A 1 86 ? -2.314 17.745 1.933 1.00 88.56 86 VAL A CA 1
ATOM 648 C C . VAL A 1 86 ? -2.473 18.510 0.621 1.00 88.56 86 VAL A C 1
ATOM 650 O O . VAL A 1 86 ? -3.503 18.342 -0.028 1.00 88.56 86 VAL A O 1
ATOM 653 N N . GLN A 1 87 ? -1.478 19.313 0.229 1.00 90.62 87 GLN A N 1
ATOM 654 C CA . GLN A 1 87 ? -1.479 20.021 -1.056 1.00 90.62 87 GLN A CA 1
ATOM 655 C C . GLN A 1 87 ? -1.506 19.031 -2.225 1.00 90.62 87 GLN A C 1
ATOM 657 O O . GLN A 1 87 ? -2.488 18.996 -2.957 1.00 90.62 87 GLN A O 1
ATOM 662 N N . VAL A 1 88 ? -0.521 18.129 -2.300 1.00 91.25 88 VAL A N 1
ATOM 663 C CA . VAL A 1 88 ? -0.421 17.132 -3.382 1.00 91.25 88 VAL A CA 1
ATOM 664 C C . VAL A 1 88 ? -1.670 16.254 -3.467 1.00 91.25 88 VAL A C 1
ATOM 666 O O . VAL A 1 88 ? -2.168 15.974 -4.552 1.00 91.25 88 VAL A O 1
ATOM 669 N N . ARG A 1 89 ? -2.240 15.851 -2.325 1.00 91.44 89 ARG A N 1
ATOM 670 C CA . ARG A 1 89 ? -3.502 15.105 -2.312 1.00 91.44 89 ARG A CA 1
ATOM 671 C C . ARG A 1 89 ? -4.637 15.895 -2.948 1.00 91.44 89 ARG A C 1
ATOM 673 O O . ARG A 1 89 ? -5.424 15.305 -3.676 1.00 91.44 89 ARG A O 1
ATOM 680 N N . ARG A 1 90 ? -4.786 17.187 -2.625 1.00 89.88 90 ARG A N 1
ATOM 681 C CA . ARG A 1 90 ? -5.850 18.005 -3.228 1.00 89.88 90 ARG A CA 1
ATOM 682 C C . ARG A 1 90 ? -5.696 18.023 -4.740 1.00 89.88 90 ARG A C 1
ATOM 684 O O . ARG A 1 90 ? -6.682 17.765 -5.416 1.00 89.88 90 ARG A O 1
ATOM 691 N N . ASP A 1 91 ? -4.483 18.235 -5.235 1.00 92.38 91 ASP A N 1
ATOM 692 C CA . ASP A 1 91 ? -4.203 18.284 -6.671 1.00 92.38 91 ASP A CA 1
ATOM 693 C C . ASP A 1 91 ? -4.580 16.958 -7.352 1.00 92.38 91 ASP A C 1
ATOM 695 O O . ASP A 1 91 ? -5.323 16.945 -8.332 1.00 92.38 91 ASP A O 1
ATOM 699 N N . ILE A 1 92 ? -4.186 15.823 -6.764 1.00 91.38 92 ILE A N 1
ATOM 700 C CA . ILE A 1 92 ? -4.522 14.492 -7.290 1.00 91.38 92 ILE A CA 1
ATOM 701 C C . ILE A 1 92 ? -6.033 14.233 -7.253 1.00 91.38 92 ILE A C 1
ATOM 703 O O . ILE A 1 92 ? -6.594 13.721 -8.220 1.00 91.38 92 ILE A O 1
ATOM 707 N N . VAL A 1 93 ? -6.722 14.583 -6.165 1.00 90.94 93 VAL A N 1
ATOM 708 C CA . VAL A 1 93 ? -8.179 14.387 -6.045 1.00 90.94 93 VAL A CA 1
ATOM 709 C C . VAL A 1 93 ? -8.936 15.266 -7.046 1.00 90.94 93 VAL A C 1
ATOM 711 O O . VAL A 1 93 ? -9.943 14.824 -7.596 1.00 90.94 93 VAL A O 1
ATOM 714 N N . LEU A 1 94 ? -8.455 16.484 -7.313 1.00 90.44 94 LEU A N 1
ATOM 715 C CA . LEU A 1 94 ? -9.035 17.377 -8.318 1.00 90.44 94 LEU A CA 1
ATOM 716 C C . LEU A 1 94 ? -8.837 16.832 -9.739 1.00 90.44 94 LEU A C 1
ATOM 718 O O . LEU A 1 94 ? -9.792 16.824 -10.515 1.00 90.44 94 LEU A O 1
ATOM 722 N N . ASN A 1 95 ? -7.647 16.310 -10.052 1.00 90.69 95 ASN A N 1
ATOM 723 C CA . ASN A 1 95 ? -7.342 15.736 -11.366 1.00 90.69 95 ASN A CA 1
ATOM 724 C C . ASN A 1 95 ? -8.094 14.424 -11.628 1.00 90.69 95 ASN A C 1
ATOM 726 O O . ASN A 1 95 ? -8.634 14.212 -12.711 1.00 90.69 95 ASN A O 1
ATOM 730 N N . THR A 1 96 ? -8.131 13.530 -10.638 1.00 88.12 96 THR A N 1
ATOM 731 C CA . THR A 1 96 ? -8.642 12.157 -10.804 1.00 88.12 96 THR A CA 1
ATOM 732 C C . THR A 1 96 ? -10.112 11.995 -10.430 1.00 88.12 96 THR A C 1
ATOM 734 O O . THR A 1 96 ? -10.717 10.982 -10.764 1.00 88.12 96 THR A O 1
ATOM 737 N N . ARG A 1 97 ? -10.705 12.972 -9.725 1.00 87.88 97 ARG A N 1
ATOM 738 C CA . ARG A 1 97 ? -12.057 12.924 -9.124 1.00 87.88 97 ARG A CA 1
ATOM 739 C C . ARG A 1 97 ? -12.273 11.786 -8.117 1.00 87.88 97 ARG A C 1
ATOM 741 O O . ARG A 1 97 ? -13.385 11.614 -7.614 1.00 87.88 97 ARG A O 1
ATOM 748 N N . ASN A 1 98 ? -11.226 11.044 -7.767 1.00 85.31 98 ASN A N 1
ATOM 749 C CA . ASN A 1 98 ? -11.299 9.939 -6.827 1.00 85.31 98 ASN A CA 1
ATOM 750 C C . ASN A 1 98 ? -11.108 10.444 -5.386 1.00 85.31 98 ASN A C 1
ATOM 752 O O . ASN A 1 98 ? -10.047 10.938 -5.008 1.00 85.31 98 ASN A O 1
ATOM 756 N N . LYS A 1 99 ? -12.146 10.303 -4.553 1.00 82.06 99 LYS A N 1
ATOM 757 C CA . LYS A 1 99 ? -12.129 10.722 -3.137 1.00 82.06 99 LYS A CA 1
ATOM 758 C C . LYS A 1 99 ? -11.459 9.705 -2.205 1.00 82.06 99 LYS A C 1
ATOM 760 O O . LYS A 1 99 ? -11.244 10.012 -1.036 1.00 82.06 99 LYS A O 1
ATOM 765 N N . GLN A 1 100 ? -11.125 8.513 -2.697 1.00 82.19 100 GLN A N 1
ATOM 766 C CA . GLN A 1 100 ? -10.532 7.412 -1.929 1.00 82.19 100 GLN A CA 1
ATOM 767 C C . GLN A 1 100 ? -9.011 7.578 -1.716 1.00 82.19 100 GLN A C 1
ATOM 769 O O . GLN A 1 100 ? -8.321 6.607 -1.404 1.00 82.19 100 GLN A O 1
ATOM 774 N N . VAL A 1 101 ? -8.474 8.798 -1.860 1.00 83.38 101 VAL A N 1
ATOM 775 C CA . VAL A 1 101 ? -7.074 9.128 -1.556 1.00 83.38 101 VAL A CA 1
ATOM 776 C C . VAL A 1 101 ? -6.971 9.645 -0.116 1.00 83.38 101 VAL A C 1
ATOM 778 O O . VAL A 1 101 ? -7.372 10.767 0.204 1.00 83.38 101 VAL A O 1
ATOM 781 N N . ILE A 1 102 ? -6.446 8.811 0.778 1.00 83.06 102 ILE A N 1
ATOM 782 C CA . ILE A 1 102 ? -6.405 9.038 2.227 1.00 83.06 102 ILE A CA 1
ATOM 783 C C . ILE A 1 102 ? -4.980 9.409 2.651 1.00 83.06 102 ILE A C 1
ATOM 785 O O . ILE A 1 102 ? -4.005 8.879 2.130 1.00 83.06 102 ILE A O 1
ATOM 789 N N . LEU A 1 103 ? -4.845 10.324 3.615 1.00 76.62 103 LEU A N 1
ATOM 790 C CA . LEU A 1 103 ? -3.548 10.686 4.197 1.00 76.62 103 LEU A CA 1
ATOM 791 C C . LEU A 1 103 ? -3.278 9.819 5.417 1.00 76.62 103 LEU A C 1
ATOM 793 O O . LEU A 1 103 ? -4.027 9.905 6.389 1.00 76.62 103 LEU A O 1
ATOM 797 N N . SER A 1 104 ? -2.181 9.067 5.397 1.00 66.12 104 SER A N 1
ATOM 798 C CA . SER A 1 104 ? -1.615 8.458 6.596 1.00 66.12 104 SER A CA 1
ATOM 799 C C . SER A 1 104 ? -0.323 9.184 6.967 1.00 66.12 104 SER A C 1
ATOM 801 O O . SER A 1 104 ? 0.590 9.352 6.156 1.00 66.12 104 SER A O 1
ATOM 803 N N . LYS A 1 105 ? -0.255 9.692 8.197 1.00 57.78 105 LYS A N 1
ATOM 804 C CA . LYS A 1 105 ? 0.930 10.383 8.713 1.00 57.78 105 LYS A CA 1
ATOM 805 C C . LYS A 1 105 ? 1.902 9.307 9.198 1.00 57.78 105 LYS A C 1
ATOM 807 O O . LYS A 1 105 ? 1.643 8.708 10.233 1.00 57.78 105 LYS A O 1
ATOM 812 N N . LEU A 1 106 ? 2.979 9.036 8.459 1.00 62.56 106 LEU A N 1
ATOM 813 C CA . LEU A 1 106 ? 3.852 7.904 8.789 1.00 62.56 106 LEU A CA 1
ATOM 814 C C . LEU A 1 106 ? 5.320 8.164 8.427 1.00 62.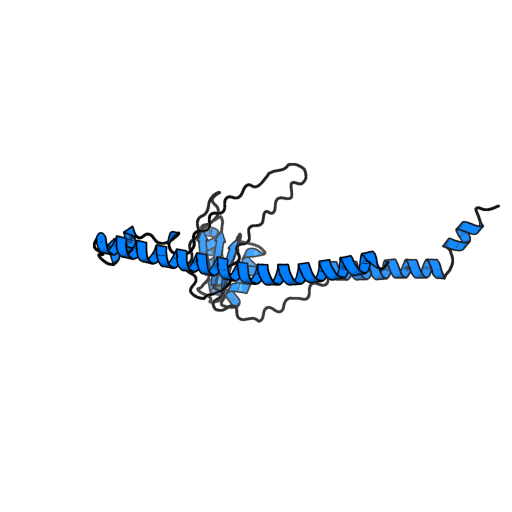56 106 LEU A C 1
ATOM 816 O O . LEU A 1 106 ? 5.829 7.597 7.474 1.00 62.56 106 LEU A O 1
ATOM 820 N N . TYR A 1 107 ? 5.999 9.038 9.172 1.00 52.47 107 TYR A N 1
ATOM 821 C CA . TYR A 1 107 ? 7.471 9.076 9.210 1.00 52.47 107 TYR A CA 1
ATOM 822 C C . TYR A 1 107 ? 7.945 9.561 10.584 1.00 52.47 107 TYR A C 1
ATOM 824 O O . TYR A 1 107 ? 8.512 10.642 10.735 1.00 52.47 107 TYR A O 1
ATOM 832 N N . THR A 1 108 ? 7.674 8.753 11.597 1.00 59.78 108 THR A N 1
ATOM 833 C CA . THR A 1 108 ? 8.481 8.689 12.820 1.00 59.78 108 THR A CA 1
ATOM 834 C C . THR A 1 108 ? 9.304 7.397 12.754 1.00 59.78 108 THR A C 1
ATOM 836 O O . THR A 1 108 ? 8.990 6.526 11.943 1.00 59.78 108 THR A O 1
ATOM 839 N N . ALA A 1 109 ? 10.388 7.279 13.533 1.00 63.84 109 ALA A N 1
ATOM 840 C CA . ALA A 1 109 ? 11.214 6.059 13.567 1.00 63.84 109 ALA A CA 1
ATOM 841 C C . ALA A 1 109 ? 10.393 4.798 13.907 1.00 63.84 109 ALA A C 1
ATOM 843 O O . ALA A 1 109 ? 10.761 3.688 13.540 1.00 63.84 109 ALA A O 1
ATOM 844 N N . GLU A 1 110 ? 9.243 5.004 14.542 1.00 71.56 110 GLU A N 1
ATOM 845 C CA . GLU A 1 110 ? 8.219 4.011 14.817 1.00 71.56 110 GLU A CA 1
ATOM 846 C C . GLU A 1 110 ? 6.899 4.473 14.197 1.00 71.56 110 GLU A C 1
ATOM 848 O O . GLU A 1 110 ? 6.596 5.668 14.188 1.00 71.56 110 GLU A O 1
ATOM 853 N N . GLY A 1 111 ? 6.094 3.550 13.678 1.00 69.19 111 GLY A N 1
ATOM 854 C CA . GLY A 1 111 ? 4.793 3.866 13.100 1.00 69.19 111 GLY A CA 1
ATOM 855 C C . GLY A 1 111 ? 3.815 2.722 13.307 1.00 69.19 111 GLY A C 1
ATOM 856 O O . GLY A 1 111 ? 4.148 1.571 13.047 1.00 69.19 111 GLY A O 1
ATOM 857 N N . ARG A 1 112 ? 2.598 3.046 13.751 1.00 72.50 112 ARG A N 1
ATOM 858 C CA . ARG A 1 112 ? 1.485 2.096 13.836 1.00 72.50 112 ARG A CA 1
ATOM 859 C C . ARG A 1 112 ? 0.420 2.493 12.826 1.00 72.50 112 ARG A C 1
ATOM 861 O O . ARG A 1 112 ? -0.028 3.639 12.820 1.00 72.50 112 ARG A O 1
ATOM 868 N N . PHE A 1 113 ? 0.015 1.550 11.986 1.00 70.25 113 PHE A N 1
ATOM 869 C CA . PHE A 1 113 ? -1.114 1.713 11.080 1.00 70.25 113 PHE A CA 1
ATOM 870 C C . PHE A 1 113 ? -2.131 0.604 11.350 1.00 70.25 113 PHE A C 1
ATOM 872 O O . PHE A 1 113 ? -1.762 -0.536 11.611 1.00 70.25 113 PHE A O 1
ATOM 879 N N . THR A 1 114 ? -3.414 0.951 11.307 1.00 74.31 114 THR A N 1
ATOM 880 C CA . THR A 1 114 ? -4.522 0.020 11.538 1.00 74.31 114 THR A CA 1
ATOM 881 C C . THR A 1 114 ? -5.489 0.163 10.377 1.00 74.31 114 THR A C 1
ATOM 883 O O . THR A 1 114 ? -5.845 1.282 10.000 1.00 74.31 114 THR A O 1
ATOM 886 N N . PHE A 1 115 ? -5.896 -0.956 9.788 1.00 70.69 115 PHE A N 1
ATOM 887 C CA . PHE A 1 115 ? -6.878 -0.975 8.713 1.00 70.69 115 PHE A CA 1
ATOM 888 C C . PHE A 1 115 ? -7.811 -2.170 8.885 1.00 70.69 115 PHE A C 1
ATOM 890 O O . PHE A 1 115 ? -7.400 -3.232 9.343 1.00 70.69 115 PHE A O 1
ATOM 897 N N . THR A 1 116 ? -9.070 -1.993 8.501 1.00 76.56 116 THR A N 1
ATOM 898 C CA . THR A 1 116 ? -10.029 -3.087 8.359 1.00 76.56 116 THR A CA 1
ATOM 899 C C . THR A 1 116 ? -10.107 -3.480 6.886 1.00 76.56 116 THR A C 1
ATOM 901 O O . THR A 1 116 ? -10.246 -2.624 6.003 1.00 76.56 116 THR A O 1
ATOM 904 N N . SER A 1 117 ? -9.956 -4.776 6.606 1.00 70.38 117 SER A N 1
ATOM 905 C CA . SER A 1 117 ? -10.168 -5.323 5.266 1.00 70.38 117 SER A CA 1
ATOM 906 C C . SER A 1 117 ? -11.638 -5.692 5.101 1.00 70.38 117 SER A C 1
ATOM 908 O O . SER A 1 117 ? -12.168 -6.479 5.880 1.00 70.38 117 SER A O 1
ATOM 910 N N . ASN A 1 118 ? -12.300 -5.113 4.099 1.00 66.69 118 ASN A N 1
ATOM 911 C CA . ASN A 1 118 ? -13.714 -5.380 3.815 1.00 66.69 118 ASN A CA 1
ATOM 912 C C . ASN A 1 118 ? -13.905 -6.528 2.810 1.00 66.69 118 ASN A C 1
ATOM 914 O O . ASN A 1 118 ? -15.033 -6.955 2.580 1.00 66.69 118 ASN A O 1
ATOM 918 N N . THR A 1 119 ? -12.822 -7.015 2.200 1.00 62.62 119 THR A N 1
ATOM 919 C CA . THR A 1 119 ? -12.836 -8.084 1.194 1.00 62.62 119 THR A CA 1
ATOM 920 C C . THR A 1 119 ? -11.796 -9.142 1.560 1.00 62.62 119 THR A C 1
ATOM 922 O O . THR A 1 119 ? -10.643 -8.771 1.795 1.00 62.62 119 THR A O 1
ATOM 925 N N . PRO A 1 120 ? -12.150 -10.439 1.593 1.00 65.75 120 PRO A N 1
ATOM 926 C CA . PRO A 1 120 ? -11.180 -11.495 1.860 1.00 65.75 120 PRO A CA 1
ATOM 927 C C . PRO A 1 120 ? -10.154 -11.576 0.720 1.00 65.75 120 PRO A C 1
ATOM 929 O O . PRO A 1 120 ? -10.521 -11.555 -0.454 1.00 65.75 120 PRO A O 1
ATOM 932 N N . GLY A 1 121 ? -8.868 -11.653 1.061 1.00 73.50 121 GLY A N 1
ATOM 933 C CA . GLY A 1 121 ? -7.778 -11.715 0.089 1.00 73.50 121 GLY A CA 1
ATOM 934 C C . GLY A 1 121 ? -6.401 -11.730 0.749 1.00 73.50 121 GLY A C 1
ATOM 935 O O . GLY A 1 121 ? -6.275 -11.537 1.958 1.00 73.50 121 GLY A O 1
ATOM 936 N N . GLU A 1 122 ? -5.366 -11.975 -0.053 1.00 73.19 122 GLU A N 1
ATOM 937 C CA . GLU A 1 122 ? -3.977 -11.921 0.402 1.00 73.19 122 GLU A CA 1
ATOM 938 C C . GLU A 1 122 ? -3.531 -10.465 0.606 1.00 73.19 122 GLU A C 1
ATOM 940 O O . GLU A 1 122 ? -3.738 -9.603 -0.252 1.00 73.19 122 GLU A O 1
ATOM 945 N N . HIS A 1 123 ? -2.907 -10.190 1.752 1.00 67.00 123 HIS A N 1
ATOM 946 C CA . HIS A 1 123 ? -2.361 -8.881 2.097 1.00 67.00 123 HIS A CA 1
ATOM 947 C C . HIS A 1 123 ? -0.836 -8.975 2.198 1.00 67.00 123 HIS A C 1
ATOM 949 O O . HIS A 1 123 ? -0.313 -9.652 3.079 1.00 67.00 123 HIS A O 1
ATOM 955 N N . VAL A 1 124 ? -0.125 -8.275 1.310 1.00 73.00 124 VAL A N 1
ATOM 956 C CA . VAL A 1 124 ? 1.345 -8.280 1.247 1.00 73.00 124 VAL A CA 1
ATOM 957 C C . VAL A 1 124 ? 1.898 -6.975 1.824 1.00 73.00 124 VAL A C 1
ATOM 959 O O . VAL A 1 124 ? 1.493 -5.887 1.413 1.00 73.00 124 VAL A O 1
ATOM 962 N N . ILE A 1 125 ? 2.834 -7.080 2.772 1.00 77.69 125 ILE A N 1
ATOM 963 C CA . ILE A 1 125 ? 3.526 -5.941 3.393 1.00 77.69 125 ILE A CA 1
ATOM 964 C C . ILE A 1 125 ? 4.983 -5.945 2.920 1.00 77.69 125 ILE A C 1
ATOM 966 O O . ILE A 1 125 ? 5.730 -6.872 3.223 1.00 77.69 125 ILE A O 1
ATOM 970 N N . CYS A 1 126 ? 5.400 -4.898 2.203 1.00 70.19 126 CYS A N 1
ATOM 971 C CA . CYS A 1 126 ? 6.761 -4.764 1.676 1.00 70.19 126 CYS A CA 1
ATOM 972 C C . CYS A 1 126 ? 7.552 -3.695 2.443 1.00 70.19 126 CYS A C 1
ATOM 974 O O . CYS A 1 126 ? 7.108 -2.552 2.553 1.00 70.19 126 CYS A O 1
ATOM 976 N N . ILE A 1 127 ? 8.754 -4.044 2.913 1.00 74.06 127 ILE A N 1
ATOM 977 C CA . ILE A 1 127 ? 9.717 -3.113 3.521 1.00 74.06 127 ILE A CA 1
ATOM 978 C C . ILE A 1 127 ? 10.979 -3.137 2.666 1.00 74.06 127 ILE A C 1
ATOM 980 O O . ILE A 1 127 ? 11.563 -4.195 2.452 1.00 74.06 127 ILE A O 1
ATOM 984 N N . TYR A 1 128 ? 11.407 -1.975 2.182 1.00 71.19 128 TYR A N 1
ATOM 985 C CA . TYR A 1 128 ? 12.631 -1.852 1.399 1.00 71.19 128 TYR A CA 1
ATOM 986 C C . TYR A 1 128 ? 13.514 -0.736 1.961 1.00 71.19 128 TYR A C 1
ATOM 988 O O . TYR A 1 128 ? 13.025 0.286 2.444 1.00 71.19 128 TYR A O 1
ATOM 996 N N . SER A 1 129 ? 14.828 -0.945 1.900 1.00 68.81 129 SER A N 1
ATOM 997 C CA . SER A 1 129 ? 15.847 0.030 2.286 1.00 68.81 129 SER A CA 1
ATOM 998 C C . SER A 1 129 ? 16.625 0.436 1.044 1.00 68.81 129 SER A C 1
ATOM 1000 O O . SER A 1 129 ? 17.086 -0.424 0.301 1.00 68.81 129 SER A O 1
ATOM 1002 N N . ASN A 1 130 ? 16.786 1.740 0.823 1.00 68.56 130 ASN A N 1
ATOM 1003 C CA . ASN A 1 130 ? 17.567 2.276 -0.295 1.00 68.56 130 ASN A CA 1
ATOM 1004 C C . ASN A 1 130 ? 19.023 2.591 0.112 1.00 68.56 130 ASN A C 1
ATOM 1006 O O . ASN A 1 130 ? 19.622 3.540 -0.386 1.00 68.56 130 ASN A O 1
ATOM 1010 N N . SER A 1 131 ? 19.578 1.868 1.093 1.00 61.00 131 SER A N 1
ATOM 1011 C CA . SER A 1 131 ? 20.939 2.122 1.579 1.00 61.00 131 SER A CA 1
ATOM 1012 C C . SER A 1 131 ? 21.974 1.459 0.665 1.00 61.00 131 SER A C 1
ATOM 1014 O O . SER A 1 131 ? 22.033 0.237 0.570 1.00 61.00 131 SER A O 1
ATOM 1016 N N . THR A 1 132 ? 22.805 2.271 0.011 1.00 60.81 132 THR A N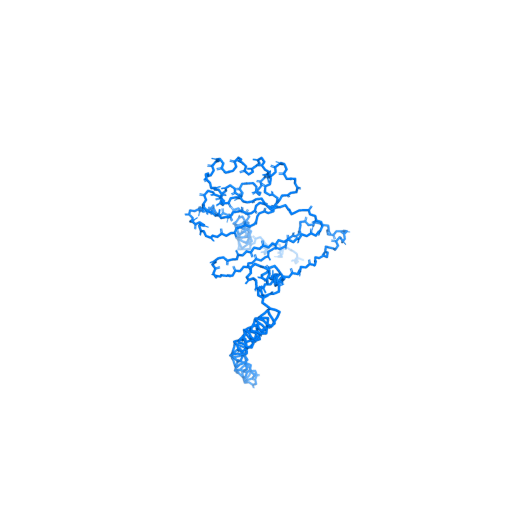 1
ATOM 1017 C CA . THR A 1 132 ? 23.903 1.860 -0.887 1.00 60.81 132 THR A CA 1
ATOM 1018 C C . THR A 1 132 ? 25.265 1.783 -0.188 1.00 60.81 132 THR A C 1
ATOM 1020 O O . THR A 1 132 ? 26.305 1.728 -0.842 1.00 60.81 132 THR A O 1
ATOM 1023 N N . ALA A 1 133 ? 25.297 1.782 1.147 1.00 57.16 133 ALA A N 1
ATOM 1024 C CA . ALA A 1 133 ? 26.542 1.791 1.907 1.00 57.16 133 ALA A CA 1
ATOM 1025 C C . ALA A 1 133 ? 27.207 0.398 1.943 1.00 57.16 133 ALA A C 1
ATOM 1027 O O . ALA A 1 133 ? 27.202 -0.288 2.959 1.00 57.16 133 ALA A O 1
ATOM 1028 N N . TRP A 1 134 ? 27.814 -0.004 0.823 1.00 54.06 134 TRP A N 1
ATOM 1029 C CA . TRP A 1 134 ? 28.638 -1.218 0.703 1.00 54.06 134 TRP A CA 1
ATOM 1030 C C . TRP A 1 134 ? 29.930 -1.139 1.546 1.00 54.06 134 TRP A C 1
ATOM 1032 O O . TRP A 1 134 ? 30.522 -2.162 1.871 1.00 54.06 134 TRP A O 1
ATOM 1042 N N . PHE A 1 135 ? 30.362 0.068 1.939 1.00 51.50 135 PHE A N 1
ATOM 1043 C CA . PHE A 1 135 ? 31.642 0.311 2.633 1.00 51.50 135 PHE A CA 1
ATOM 1044 C C . PHE A 1 135 ? 31.501 0.789 4.087 1.00 51.50 135 PHE A C 1
ATOM 1046 O O . PHE A 1 135 ? 32.492 0.833 4.804 1.00 51.50 135 PHE A O 1
ATOM 1053 N N . ASN A 1 136 ? 30.292 1.136 4.539 1.00 58.25 136 ASN A N 1
ATOM 1054 C CA . ASN A 1 136 ? 30.016 1.515 5.927 1.00 58.25 136 ASN A CA 1
ATOM 1055 C C . ASN A 1 136 ? 28.678 0.897 6.330 1.00 58.25 136 ASN A C 1
ATOM 1057 O O . ASN A 1 136 ? 27.617 1.438 6.026 1.00 58.25 136 ASN A O 1
ATOM 1061 N N . GLY A 1 137 ? 28.746 -0.275 6.963 1.00 58.84 137 GLY A N 1
ATOM 1062 C CA . GLY A 1 137 ? 27.606 -1.119 7.313 1.00 58.84 137 GLY A CA 1
ATOM 1063 C C . GLY A 1 137 ? 26.651 -0.481 8.320 1.00 58.84 137 GLY A C 1
ATOM 1064 O O . GLY A 1 137 ? 26.614 -0.865 9.486 1.00 58.84 137 GLY A O 1
ATOM 1065 N N . ALA A 1 138 ? 25.826 0.459 7.869 1.00 64.19 138 ALA A N 1
ATOM 1066 C CA . ALA A 1 138 ? 24.648 0.878 8.607 1.00 64.19 138 ALA A CA 1
ATOM 1067 C C . ALA A 1 138 ? 23.624 -0.271 8.571 1.00 64.19 138 ALA A C 1
ATOM 1069 O O . ALA A 1 138 ? 22.811 -0.373 7.651 1.00 64.19 138 ALA A O 1
ATOM 1070 N N . GLN A 1 139 ? 23.695 -1.177 9.551 1.00 63.97 139 GLN A N 1
ATOM 1071 C CA . GLN A 1 139 ? 22.731 -2.263 9.718 1.00 63.97 139 GLN A CA 1
ATOM 1072 C C . GLN A 1 139 ? 21.371 -1.673 10.119 1.00 63.97 139 GLN A C 1
ATOM 1074 O O . GLN A 1 139 ? 21.178 -1.247 11.258 1.00 63.97 139 GLN A O 1
ATOM 1079 N N . LEU A 1 140 ? 20.410 -1.660 9.191 1.00 70.94 140 LEU A N 1
ATOM 1080 C CA . LEU A 1 140 ? 19.028 -1.300 9.500 1.00 70.94 140 LEU A CA 1
ATOM 1081 C C . LEU A 1 140 ? 18.372 -2.454 10.275 1.00 70.94 140 LEU A C 1
ATOM 1083 O O . LEU A 1 140 ? 18.199 -3.545 9.733 1.00 70.94 140 LEU A O 1
ATOM 1087 N N . ARG A 1 141 ? 18.005 -2.219 11.540 1.00 73.00 141 ARG A N 1
ATOM 1088 C CA . ARG A 1 141 ? 17.208 -3.154 12.351 1.00 73.00 141 ARG A CA 1
ATOM 1089 C C . ARG A 1 141 ? 15.752 -2.706 12.332 1.00 73.00 141 ARG A C 1
ATOM 1091 O O . ARG A 1 141 ? 15.454 -1.592 12.752 1.00 73.00 141 ARG A O 1
ATOM 1098 N N . VAL A 1 142 ? 14.864 -3.559 11.827 1.00 78.00 142 VAL A N 1
ATOM 1099 C CA . VAL A 1 142 ? 13.424 -3.285 11.742 1.00 78.00 142 VAL A CA 1
ATOM 1100 C C . VAL A 1 142 ? 12.685 -4.233 12.678 1.00 78.00 142 VAL A C 1
ATOM 1102 O O . VAL A 1 142 ? 12.824 -5.447 12.557 1.00 78.00 142 VAL A O 1
ATOM 1105 N N . HIS A 1 143 ? 11.892 -3.674 13.589 1.00 82.12 143 HIS A N 1
ATOM 1106 C CA . HIS A 1 143 ? 10.948 -4.421 14.415 1.00 82.12 143 HIS A CA 1
ATOM 1107 C C . HIS A 1 143 ? 9.547 -4.249 13.820 1.00 82.12 143 HIS A C 1
ATOM 1109 O O . HIS A 1 143 ? 9.043 -3.129 13.749 1.00 82.12 143 HIS A O 1
ATOM 1115 N N . LEU A 1 144 ? 8.946 -5.346 13.352 1.00 81.88 144 LEU A N 1
ATOM 1116 C CA . LEU A 1 144 ? 7.595 -5.372 12.793 1.00 81.88 144 LEU A CA 1
ATOM 1117 C C . LEU A 1 144 ? 6.717 -6.267 13.666 1.00 81.88 144 LEU A C 1
ATOM 1119 O O . LEU A 1 144 ? 6.956 -7.470 13.740 1.00 81.88 144 LEU A O 1
ATOM 1123 N N . ASP A 1 145 ? 5.711 -5.668 14.296 1.00 81.75 145 ASP A N 1
ATOM 1124 C CA . ASP A 1 145 ? 4.667 -6.375 15.035 1.00 81.75 145 ASP A CA 1
ATOM 1125 C C . ASP A 1 145 ? 3.360 -6.332 14.230 1.00 81.75 145 ASP A C 1
ATOM 1127 O O . ASP A 1 145 ? 2.926 -5.257 13.804 1.00 81.75 145 ASP A O 1
ATOM 1131 N N . ILE A 1 146 ? 2.762 -7.497 13.968 1.00 80.12 146 ILE A N 1
ATOM 1132 C CA . ILE A 1 146 ? 1.538 -7.634 13.167 1.00 80.12 146 ILE A CA 1
ATOM 1133 C C . ILE A 1 146 ? 0.455 -8.228 14.058 1.00 80.12 146 ILE A C 1
ATOM 1135 O O . ILE A 1 146 ? 0.506 -9.402 14.412 1.00 80.12 146 ILE A O 1
ATOM 1139 N N . GLN A 1 147 ? -0.558 -7.421 14.362 1.00 78.88 147 GLN A N 1
ATOM 1140 C CA . GLN A 1 147 ? -1.724 -7.838 15.134 1.00 78.88 147 GLN A CA 1
ATOM 1141 C C . GLN A 1 147 ? -2.928 -7.938 14.194 1.00 78.88 147 GLN A C 1
ATOM 1143 O O . GLN A 1 147 ? -3.321 -6.951 13.568 1.00 78.88 147 GLN A O 1
ATOM 1148 N N . ALA A 1 148 ? -3.495 -9.138 14.067 1.00 78.31 148 ALA A N 1
ATOM 1149 C CA . ALA A 1 148 ? -4.659 -9.418 13.233 1.00 78.31 148 ALA A CA 1
ATOM 1150 C C . ALA A 1 148 ? -5.733 -10.134 14.059 1.00 78.31 148 ALA A C 1
ATOM 1152 O O . ALA A 1 148 ? -5.419 -11.034 14.830 1.00 78.31 148 ALA A O 1
ATOM 1153 N N . GLY A 1 149 ? -6.999 -9.760 13.867 1.00 71.12 149 GLY A N 1
ATOM 1154 C CA . GLY A 1 149 ? -8.123 -10.397 14.555 1.00 71.12 149 GLY A CA 1
ATOM 1155 C C . GLY A 1 149 ? -8.416 -9.808 15.937 1.00 71.12 149 GLY A C 1
ATOM 1156 O O . GLY A 1 149 ? -8.540 -8.591 16.083 1.00 71.12 149 GLY A O 1
ATOM 1157 N N . ASP A 1 150 ? -8.588 -10.683 16.922 1.00 63.34 150 ASP A N 1
ATOM 1158 C CA . ASP A 1 150 ? -9.039 -10.386 18.287 1.00 63.34 150 ASP A CA 1
ATOM 1159 C C . ASP A 1 150 ? -8.021 -9.561 19.095 1.00 63.34 150 ASP A C 1
ATOM 1161 O O . ASP A 1 150 ? -8.414 -8.68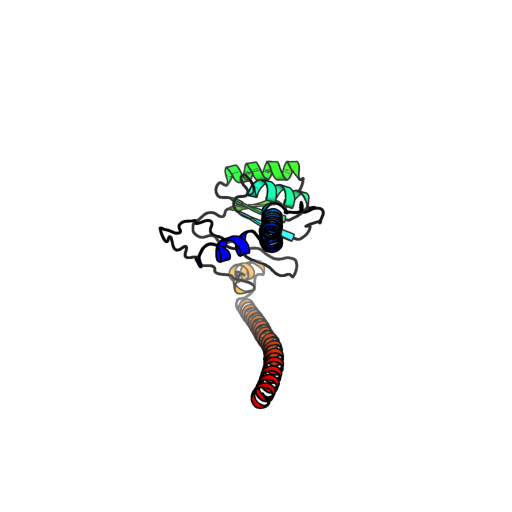4 19.862 1.00 63.34 150 ASP A O 1
ATOM 1165 N N . HIS A 1 151 ? -6.722 -9.744 18.834 1.00 59.72 151 HIS A N 1
ATOM 1166 C CA . HIS A 1 151 ? -5.627 -8.972 19.446 1.00 59.72 151 HIS A CA 1
ATOM 1167 C C . HIS A 1 151 ? -5.620 -7.484 19.064 1.00 59.72 151 HIS A C 1
ATOM 1169 O O . HIS A 1 151 ? -4.912 -6.696 19.683 1.00 59.72 151 HIS A O 1
ATOM 1175 N N . ALA A 1 152 ? -6.409 -7.077 18.063 1.00 59.41 152 ALA A N 1
ATOM 1176 C CA . ALA A 1 152 ? -6.529 -5.685 17.630 1.00 59.41 152 ALA A CA 1
ATOM 1177 C C . ALA A 1 152 ? -7.787 -4.966 18.169 1.00 59.41 152 ALA A C 1
ATOM 1179 O O . ALA A 1 152 ? -7.928 -3.760 17.940 1.00 59.41 152 ALA A O 1
ATOM 1180 N N . GLN A 1 153 ? -8.715 -5.664 18.844 1.00 61.88 153 GLN A N 1
ATOM 1181 C CA . GLN A 1 153 ? -9.964 -5.071 19.344 1.00 61.88 153 GLN A CA 1
ATOM 1182 C C . GLN A 1 153 ? -9.908 -4.735 20.838 1.00 61.88 153 GLN A C 1
ATOM 1184 O O . GLN A 1 153 ? -9.637 -5.574 21.690 1.00 61.88 153 GLN A O 1
ATOM 1189 N N . ASP A 1 154 ? -10.224 -3.482 21.165 1.00 67.94 154 ASP A N 1
ATOM 1190 C CA . ASP A 1 154 ? -10.254 -2.986 22.540 1.00 67.94 154 ASP A CA 1
ATOM 1191 C C . ASP A 1 154 ? -11.598 -3.336 23.209 1.00 67.94 154 ASP A C 1
ATOM 1193 O O . ASP A 1 154 ? -12.595 -2.612 23.098 1.00 67.94 154 ASP A O 1
ATOM 1197 N N . TYR A 1 155 ? -11.632 -4.484 23.894 1.00 68.75 155 TYR A N 1
ATOM 1198 C CA . TYR A 1 155 ? -12.814 -5.001 24.596 1.00 68.75 155 TYR A CA 1
ATOM 1199 C C . TYR A 1 155 ? -13.391 -4.012 25.618 1.00 68.75 155 TYR A C 1
ATOM 1201 O O . TYR A 1 155 ? -14.599 -4.028 25.860 1.00 68.75 155 TYR A O 1
ATOM 1209 N N . ALA A 1 156 ? -12.569 -3.118 26.182 1.00 71.69 156 ALA A N 1
ATOM 1210 C CA . ALA A 1 156 ? -13.024 -2.104 27.131 1.00 71.69 156 ALA A CA 1
ATOM 1211 C C . ALA A 1 156 ? -13.965 -1.079 26.473 1.00 71.69 156 ALA A C 1
ATOM 1213 O O . ALA A 1 156 ? -14.963 -0.675 27.072 1.00 71.69 156 ALA A O 1
ATOM 1214 N N . GLN A 1 157 ? -13.700 -0.702 25.218 1.00 68.44 157 GLN A N 1
ATOM 1215 C CA . GLN A 1 157 ? -14.550 0.226 24.464 1.00 68.44 157 GLN A CA 1
ATOM 1216 C C . GLN A 1 157 ? -15.835 -0.449 23.964 1.00 68.44 157 GLN A C 1
ATOM 1218 O O . GLN A 1 157 ? -16.901 0.168 23.951 1.00 68.44 157 GLN A O 1
ATOM 1223 N N . ILE A 1 158 ? -15.761 -1.733 23.601 1.00 64.88 158 ILE A N 1
ATOM 1224 C CA . ILE A 1 158 ? -16.923 -2.530 23.177 1.00 64.88 158 ILE A CA 1
ATOM 1225 C C . ILE A 1 158 ? -17.871 -2.773 24.361 1.00 64.88 158 ILE A C 1
ATOM 1227 O O . ILE A 1 158 ? -19.083 -2.624 24.217 1.00 64.88 158 ILE A O 1
ATOM 1231 N N . ALA A 1 159 ? -17.327 -3.053 25.551 1.00 65.81 159 ALA A N 1
ATOM 1232 C CA . ALA A 1 159 ? -18.104 -3.231 26.778 1.00 65.81 159 ALA A CA 1
ATOM 1233 C C . ALA A 1 159 ? -18.942 -1.991 27.128 1.00 65.81 159 ALA A C 1
ATOM 1235 O O . ALA A 1 159 ? -20.105 -2.116 27.510 1.00 65.81 159 ALA A O 1
ATOM 1236 N N . GLN A 1 160 ? -18.371 -0.794 26.956 1.00 69.69 160 GLN A N 1
ATOM 1237 C CA . GLN A 1 160 ? -19.069 0.467 27.221 1.00 69.69 160 GLN A CA 1
ATOM 1238 C C . GLN A 1 160 ? -20.124 0.790 26.158 1.00 69.69 160 GLN A C 1
ATOM 1240 O O . GLN A 1 160 ? -21.212 1.255 26.500 1.00 69.69 160 GLN A O 1
ATOM 1245 N N . LYS A 1 161 ? -19.827 0.523 24.879 1.00 75.19 161 LYS A N 1
ATOM 1246 C CA . LYS A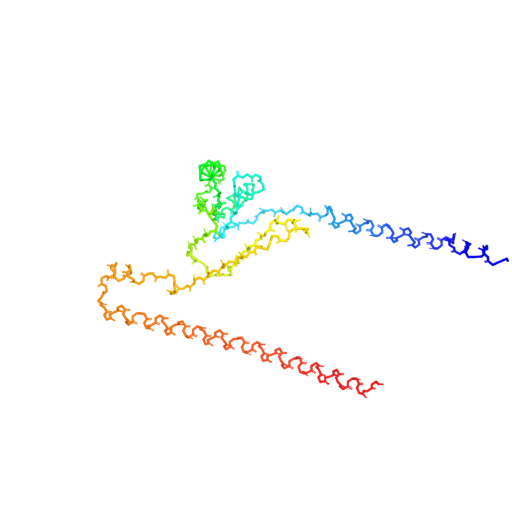 1 161 ? -20.751 0.765 23.762 1.00 75.19 161 LYS A CA 1
ATOM 1247 C C . LYS A 1 161 ? -21.998 -0.118 23.844 1.00 75.19 161 LYS A C 1
ATOM 1249 O O . LYS A 1 161 ? -23.109 0.389 23.703 1.00 75.19 161 LYS A O 1
ATOM 1254 N N . ASP A 1 162 ? -21.808 -1.406 24.114 1.00 73.81 162 ASP A N 1
ATOM 1255 C CA . ASP A 1 162 ? -22.893 -2.392 24.149 1.00 73.81 162 ASP A CA 1
ATOM 1256 C C . ASP A 1 162 ? -23.489 -2.568 25.560 1.00 73.81 162 ASP A C 1
ATOM 1258 O O . ASP A 1 162 ? -24.394 -3.379 25.750 1.00 73.81 162 ASP A O 1
ATOM 1262 N N . LYS A 1 163 ? -23.012 -1.792 26.550 1.00 77.69 163 LYS A N 1
ATOM 1263 C CA . LYS A 1 163 ? -23.416 -1.862 27.968 1.00 77.69 163 LYS A CA 1
ATOM 1264 C C . LYS A 1 163 ? -23.389 -3.294 28.510 1.00 77.69 163 LYS A C 1
ATOM 1266 O O . LYS A 1 163 ? -24.324 -3.744 29.173 1.00 77.69 163 LYS A O 1
ATOM 1271 N N . LEU A 1 164 ? -22.326 -4.021 28.191 1.00 73.81 164 LEU A N 1
ATOM 1272 C CA . LEU A 1 164 ? -22.197 -5.419 28.575 1.00 73.81 164 LEU A CA 1
ATOM 1273 C C . LEU A 1 164 ? -21.851 -5.523 30.057 1.00 73.81 164 LEU A C 1
ATOM 1275 O O . LEU A 1 164 ? -20.992 -4.803 30.566 1.00 73.81 164 LEU A O 1
ATOM 1279 N N . ASN A 1 165 ? -22.515 -6.451 30.740 1.00 80.75 165 ASN A N 1
ATOM 1280 C CA . ASN A 1 165 ? -22.201 -6.772 32.126 1.00 80.75 165 ASN A CA 1
ATOM 1281 C C . ASN A 1 165 ? -20.863 -7.536 32.191 1.00 80.75 165 ASN A C 1
ATOM 1283 O O . ASN A 1 165 ? -20.498 -8.224 31.234 1.00 80.75 165 ASN A O 1
ATOM 1287 N N . GLU A 1 166 ? -20.144 -7.474 33.313 1.00 82.75 166 GLU A N 1
ATOM 1288 C CA . GLU A 1 166 ? -18.783 -8.039 33.431 1.00 82.75 166 GLU A CA 1
ATOM 1289 C C . GLU A 1 166 ? -18.709 -9.529 33.035 1.00 82.75 166 GLU A C 1
ATOM 1291 O O . GLU A 1 166 ? -17.804 -9.962 32.320 1.00 82.75 166 GLU A O 1
ATOM 1296 N N . LEU A 1 167 ? -19.725 -10.311 33.414 1.00 85.50 167 LEU A N 1
ATOM 1297 C CA . LEU A 1 167 ? -19.828 -11.729 33.056 1.00 85.50 167 LEU A CA 1
ATOM 1298 C C . LEU A 1 167 ? -20.019 -11.959 31.549 1.00 85.50 167 LEU A C 1
ATOM 1300 O O . LEU A 1 167 ? -19.426 -12.878 30.986 1.00 85.50 167 LEU A O 1
ATOM 1304 N N . GLN A 1 168 ? -20.822 -11.127 30.880 1.00 79.25 168 GLN A N 1
ATOM 1305 C CA . GLN A 1 168 ? -21.056 -11.246 29.436 1.00 79.25 168 GLN A CA 1
ATOM 1306 C C . GLN A 1 168 ? -19.789 -10.925 28.643 1.00 79.25 168 GLN A C 1
ATOM 1308 O O . GLN A 1 168 ? -19.503 -11.593 27.649 1.00 79.25 168 GLN A O 1
ATOM 1313 N N . LEU A 1 169 ? -19.006 -9.947 29.110 1.00 82.12 169 LEU A N 1
ATOM 1314 C CA . LEU A 1 169 ? -17.713 -9.615 28.520 1.00 82.12 169 LEU A CA 1
ATOM 1315 C C . LEU A 1 169 ? -16.756 -10.811 28.582 1.00 82.12 169 LEU A C 1
ATOM 1317 O O . LEU A 1 169 ? -16.153 -11.176 27.573 1.00 82.12 169 LEU A O 1
ATOM 1321 N N . ARG A 1 170 ? -16.673 -11.468 29.744 1.00 83.94 170 ARG A N 1
ATOM 1322 C CA . ARG A 1 170 ? -15.792 -12.623 29.952 1.00 83.94 170 ARG A CA 1
ATOM 1323 C C . ARG A 1 170 ? -16.182 -13.825 29.091 1.00 83.94 170 ARG A C 1
ATOM 1325 O O . ARG A 1 170 ? -15.313 -14.470 28.515 1.00 83.94 170 ARG A O 1
ATOM 1332 N N . ILE A 1 171 ? -17.481 -14.110 28.971 1.00 89.62 171 ILE A N 1
ATOM 1333 C CA . ILE A 1 171 ? -17.986 -15.183 28.098 1.00 89.62 171 ILE A CA 1
ATOM 1334 C C . ILE A 1 171 ? -17.614 -14.905 26.641 1.00 89.62 171 ILE A C 1
ATOM 1336 O O . ILE A 1 171 ? -17.175 -15.811 25.938 1.00 89.62 171 ILE A O 1
ATOM 1340 N N . ARG A 1 172 ? -17.744 -13.653 26.190 1.00 82.75 172 ARG A N 1
ATOM 1341 C CA . ARG A 1 172 ? -17.400 -13.275 24.817 1.00 82.75 172 ARG A CA 1
ATOM 1342 C C . ARG A 1 172 ? -15.908 -13.442 24.526 1.00 82.75 172 ARG A C 1
ATOM 1344 O O . ARG A 1 172 ? -15.567 -14.029 23.510 1.00 82.75 172 ARG A O 1
ATOM 1351 N N . GLN A 1 173 ? -15.047 -13.035 25.459 1.00 83.88 173 GLN A N 1
ATOM 1352 C CA . GLN A 1 173 ? -13.599 -13.252 25.357 1.00 83.88 173 GLN A CA 1
ATOM 1353 C C . GLN A 1 173 ? -13.236 -14.741 25.266 1.00 83.88 173 GLN A C 1
ATOM 1355 O O . GLN A 1 173 ? -12.380 -15.119 24.472 1.00 83.88 173 GLN A O 1
ATOM 1360 N N . LEU A 1 174 ? -13.904 -15.600 26.044 1.00 85.94 174 LEU A N 1
ATOM 1361 C CA . LEU A 1 174 ? -13.682 -17.047 25.985 1.00 85.94 174 LEU A CA 1
ATOM 1362 C C . LEU A 1 174 ? -14.138 -17.650 24.650 1.00 85.94 174 LEU A C 1
ATOM 1364 O O . LEU A 1 174 ? -13.466 -18.533 24.122 1.00 85.94 174 LEU A O 1
ATOM 1368 N N . LEU A 1 175 ? -15.257 -17.179 24.092 1.00 85.44 175 LEU A N 1
ATOM 1369 C CA . LEU A 1 175 ? -15.727 -17.622 22.777 1.00 85.44 175 LEU A CA 1
ATOM 1370 C C . LEU A 1 175 ? -14.748 -17.226 21.663 1.00 85.44 175 LEU A C 1
ATOM 1372 O O . LEU A 1 175 ? -14.424 -18.071 20.829 1.00 85.44 175 LEU A O 1
ATOM 1376 N N . ASP A 1 176 ? -14.232 -15.993 21.688 1.00 82.50 176 ASP A N 1
ATOM 1377 C CA . ASP A 1 176 ? -13.237 -15.524 20.714 1.00 82.50 176 ASP A CA 1
ATOM 1378 C C . ASP A 1 176 ? -11.923 -16.326 20.822 1.00 82.50 176 ASP A C 1
ATOM 1380 O O . ASP A 1 176 ? -11.370 -16.747 19.803 1.00 82.50 176 ASP A O 1
ATOM 1384 N N . GLN A 1 177 ? -11.480 -16.662 22.043 1.00 83.81 177 GLN A N 1
ATOM 1385 C CA . GLN A 1 177 ? -10.320 -17.542 22.253 1.00 83.81 177 GLN A CA 1
ATOM 1386 C C . GLN A 1 177 ? -10.522 -18.947 21.665 1.00 83.81 177 GLN A C 1
ATOM 1388 O O . GLN A 1 177 ? -9.607 -19.505 21.057 1.00 83.81 177 GLN A O 1
ATOM 1393 N N . VAL A 1 178 ? -11.708 -19.541 21.826 1.00 89.19 178 VAL A N 1
ATOM 1394 C CA . VAL A 1 178 ? -12.005 -20.875 21.275 1.00 89.19 178 VAL A CA 1
ATOM 1395 C C . VAL A 1 178 ? -12.043 -20.851 19.743 1.00 89.19 178 VAL A C 1
ATOM 1397 O O . VAL A 1 178 ? -11.530 -21.776 19.101 1.00 89.19 178 VAL A O 1
ATOM 1400 N N . ASP A 1 179 ? -12.600 -19.798 19.141 1.00 85.06 179 ASP A N 1
ATOM 1401 C CA . ASP A 1 179 ? -12.607 -19.629 17.683 1.00 85.06 179 ASP A CA 1
ATOM 1402 C C . ASP A 1 179 ? -11.179 -19.492 17.128 1.00 85.06 179 ASP A C 1
ATOM 1404 O O . ASP A 1 179 ? -10.832 -20.132 16.127 1.00 85.06 179 ASP A O 1
ATOM 1408 N N . GLN A 1 180 ? -10.311 -18.747 17.824 1.00 81.62 180 GLN A N 1
ATOM 1409 C CA . GLN A 1 180 ? -8.895 -18.639 17.470 1.00 81.62 180 GLN A CA 1
ATOM 1410 C C . GLN A 1 180 ? -8.194 -20.006 17.507 1.00 81.62 180 GLN A C 1
ATOM 1412 O O . GLN A 1 180 ? -7.559 -20.394 16.524 1.00 81.62 180 GLN A O 1
ATOM 1417 N N . ILE A 1 181 ? -8.350 -20.772 18.593 1.00 87.38 181 ILE A N 1
ATOM 1418 C CA . ILE A 1 181 ? -7.742 -22.109 18.723 1.00 87.38 181 ILE A CA 1
ATOM 1419 C C . ILE A 1 181 ? -8.209 -23.027 17.590 1.00 87.38 181 ILE A C 1
ATOM 1421 O O . ILE A 1 181 ? -7.410 -23.756 17.000 1.00 87.38 181 ILE A O 1
ATOM 1425 N N . THR A 1 182 ? -9.495 -22.977 17.246 1.00 85.56 182 THR A N 1
ATOM 1426 C CA . THR A 1 182 ? -10.063 -23.809 16.178 1.00 85.56 182 THR A CA 1
ATOM 1427 C C . THR A 1 182 ? -9.449 -23.467 14.818 1.00 85.56 182 THR A C 1
ATOM 1429 O O . THR A 1 182 ? -9.105 -24.363 14.040 1.00 85.56 182 THR A O 1
ATOM 1432 N N . LYS A 1 183 ? -9.250 -22.174 14.537 1.00 81.75 183 LYS A N 1
ATOM 1433 C CA . LYS A 1 183 ? -8.562 -21.707 13.324 1.00 81.75 183 LYS A CA 1
ATOM 1434 C C . LYS A 1 183 ? -7.104 -22.156 13.287 1.00 81.75 183 LYS A C 1
ATOM 1436 O O . LYS A 1 183 ? -6.658 -22.641 12.248 1.00 81.75 183 LYS A O 1
ATOM 1441 N N . GLU A 1 184 ? -6.381 -22.055 14.401 1.00 79.12 184 GLU A N 1
ATOM 1442 C CA . GLU A 1 184 ? -4.988 -22.507 14.487 1.00 79.12 184 GLU A CA 1
ATOM 1443 C C . GLU A 1 184 ? -4.860 -24.020 14.288 1.00 79.12 184 GLU A C 1
ATOM 1445 O O . GLU A 1 184 ? -4.023 -24.468 13.502 1.00 79.12 184 GLU A O 1
ATOM 1450 N N . GLN A 1 185 ? -5.726 -24.816 14.921 1.00 81.69 185 GLN A N 1
ATOM 1451 C CA . GLN A 1 185 ? -5.750 -26.268 14.731 1.00 81.69 185 GLN A CA 1
ATOM 1452 C C . GLN A 1 185 ? -6.032 -26.644 13.270 1.00 81.69 185 GLN A C 1
ATOM 1454 O O . GLN A 1 185 ? -5.358 -27.514 12.717 1.00 81.69 185 GLN A O 1
ATOM 1459 N N . ASN A 1 186 ? -6.975 -25.964 12.610 1.00 77.56 186 ASN A N 1
ATOM 1460 C CA . ASN A 1 186 ? -7.266 -26.200 11.193 1.00 77.56 186 ASN A CA 1
ATOM 1461 C C . ASN A 1 186 ? -6.107 -25.785 10.274 1.00 77.56 186 ASN A C 1
ATOM 1463 O O . ASN A 1 186 ? -5.791 -26.507 9.327 1.00 77.56 186 ASN A O 1
ATOM 1467 N N . TYR A 1 187 ? -5.430 -24.671 10.569 1.00 81.31 187 TYR A N 1
ATOM 1468 C CA . TYR A 1 187 ? -4.238 -24.255 9.829 1.00 81.31 187 TYR A CA 1
ATOM 1469 C C . TYR A 1 187 ? -3.109 -25.291 9.940 1.00 81.31 187 TYR A C 1
ATOM 1471 O O . TYR A 1 187 ? -2.462 -25.621 8.942 1.00 81.31 187 TYR A O 1
ATOM 1479 N N . GLN A 1 188 ? -2.891 -25.848 11.137 1.00 75.56 188 GLN A N 1
ATOM 1480 C CA . GLN A 1 188 ? -1.887 -26.893 11.336 1.00 75.56 188 GLN A CA 1
ATOM 1481 C C . GLN A 1 188 ? -2.230 -28.180 10.573 1.00 75.56 188 GLN A C 1
ATOM 1483 O O . GLN A 1 188 ? -1.345 -28.706 9.898 1.00 75.56 188 GLN A O 1
ATOM 1488 N N . ARG A 1 189 ? -3.499 -28.622 10.583 1.00 83.69 189 ARG A N 1
ATOM 1489 C CA . ARG A 1 189 ? -3.958 -29.803 9.823 1.00 83.69 189 ARG A CA 1
ATOM 1490 C C . ARG A 1 189 ? -3.747 -29.653 8.317 1.00 83.69 189 ARG A C 1
ATOM 1492 O O . ARG A 1 189 ? -3.173 -30.537 7.690 1.00 83.69 189 ARG A O 1
ATOM 1499 N N . TYR A 1 190 ? -4.132 -28.515 7.736 1.00 79.69 190 TYR A N 1
ATOM 1500 C CA . TYR A 1 190 ? -3.957 -28.273 6.296 1.00 79.69 190 TYR A CA 1
ATOM 1501 C C . TYR A 1 190 ? -2.480 -28.318 5.876 1.00 79.69 190 TYR A C 1
ATOM 1503 O O . TYR A 1 190 ? -2.102 -28.847 4.827 1.00 79.69 190 TYR A O 1
ATOM 1511 N N . ARG A 1 191 ? -1.609 -27.768 6.724 1.00 77.44 191 ARG A N 1
ATOM 1512 C CA . ARG A 1 191 ? -0.168 -27.766 6.484 1.00 77.44 191 ARG A CA 1
ATOM 1513 C C . ARG A 1 191 ? 0.430 -29.172 6.611 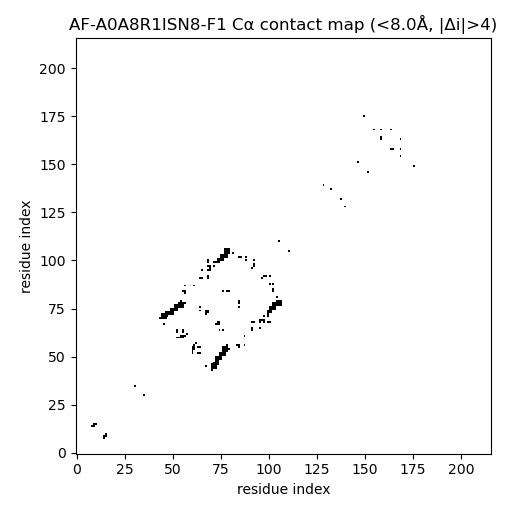1.00 77.44 191 ARG A C 1
ATOM 1515 O O . ARG A 1 191 ? 1.313 -29.505 5.824 1.00 77.44 191 ARG A O 1
ATOM 1522 N N . GLU A 1 192 ? -0.061 -29.985 7.545 1.00 76.31 192 GLU A N 1
ATOM 1523 C CA . GLU A 1 192 ? 0.321 -31.392 7.714 1.00 76.31 192 GLU A CA 1
ATOM 1524 C C . GLU A 1 192 ? -0.078 -32.243 6.500 1.00 76.31 192 GLU A C 1
ATOM 1526 O O . GLU A 1 192 ? 0.755 -32.982 5.975 1.00 76.31 192 GLU A O 1
ATOM 1531 N N . GLU A 1 193 ? -1.296 -32.072 5.975 1.00 76.00 193 GLU A N 1
ATOM 1532 C CA . GLU A 1 193 ? -1.756 -32.755 4.756 1.00 76.00 193 GLU A CA 1
ATOM 1533 C C . GLU A 1 193 ? -0.835 -32.470 3.559 1.00 76.00 193 GLU A C 1
ATOM 1535 O O . GLU A 1 193 ? -0.421 -33.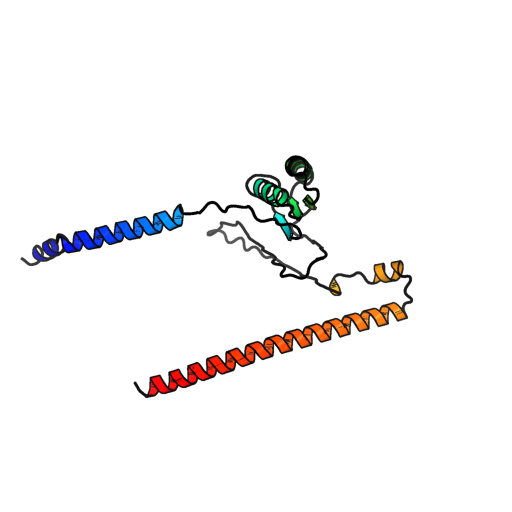391 2.844 1.00 76.00 193 GLU A O 1
ATOM 1540 N N . ARG A 1 194 ? -0.441 -31.203 3.372 1.00 71.69 194 ARG A N 1
ATOM 1541 C CA . ARG A 1 194 ? 0.491 -30.797 2.308 1.00 71.69 194 ARG A CA 1
ATOM 1542 C C . ARG A 1 194 ? 1.913 -31.329 2.539 1.00 71.69 194 ARG A C 1
ATOM 1544 O O . ARG A 1 194 ? 2.581 -31.747 1.587 1.00 71.69 194 ARG A O 1
ATOM 1551 N N . PHE A 1 195 ? 2.384 -31.339 3.786 1.00 64.12 195 PHE A N 1
ATOM 1552 C CA . PHE A 1 195 ? 3.685 -31.917 4.138 1.00 64.12 195 PHE A CA 1
ATOM 1553 C C . PHE A 1 195 ? 3.727 -33.429 3.894 1.00 64.12 195 PHE A C 1
ATOM 1555 O O . PHE A 1 195 ? 4.748 -33.944 3.426 1.00 64.12 195 PHE A O 1
ATOM 1562 N N . ARG A 1 196 ? 2.616 -34.135 4.139 1.00 79.69 196 ARG A N 1
ATOM 1563 C CA . ARG A 1 196 ? 2.499 -35.579 3.906 1.00 79.69 196 ARG A CA 1
ATOM 1564 C C . ARG A 1 196 ? 2.667 -35.926 2.424 1.00 79.69 196 ARG A C 1
ATOM 1566 O O . ARG A 1 196 ? 3.502 -36.761 2.091 1.00 79.69 196 ARG A O 1
ATOM 1573 N N . GLN A 1 197 ? 1.983 -35.209 1.527 1.00 75.12 197 GLN A N 1
ATOM 1574 C CA . GLN A 1 197 ? 2.093 -35.423 0.071 1.00 75.12 197 GLN A CA 1
ATOM 1575 C C . GLN A 1 197 ? 3.501 -35.121 -0.481 1.00 75.12 197 GLN A C 1
ATOM 1577 O O . GLN A 1 197 ? 4.019 -35.825 -1.355 1.00 75.12 197 GLN A O 1
ATOM 1582 N N . THR A 1 198 ? 4.155 -34.084 0.048 1.00 70.00 198 THR A N 1
ATOM 1583 C CA . THR A 1 198 ? 5.527 -33.723 -0.351 1.00 70.00 198 THR A CA 1
ATOM 1584 C C . THR A 1 198 ? 6.536 -34.764 0.139 1.00 70.00 198 THR A C 1
ATOM 1586 O O . THR A 1 198 ? 7.462 -35.122 -0.591 1.00 70.00 198 THR A O 1
ATOM 1589 N N . SER A 1 199 ? 6.328 -35.312 1.340 1.00 71.62 199 SER A N 1
ATOM 1590 C CA . SER A 1 199 ? 7.178 -36.369 1.897 1.00 71.62 199 SER A CA 1
ATOM 1591 C C . SER A 1 199 ? 7.045 -37.679 1.122 1.00 71.62 199 SER A C 1
ATOM 1593 O O . SER A 1 199 ? 8.059 -38.269 0.761 1.00 71.62 199 SER A O 1
ATOM 1595 N N . GLU A 1 200 ? 5.825 -38.111 0.787 1.00 82.50 200 GLU A N 1
ATOM 1596 C CA . GLU A 1 200 ? 5.599 -39.347 0.021 1.00 82.50 200 GLU A CA 1
ATOM 1597 C C . GLU A 1 200 ? 6.204 -39.282 -1.390 1.00 82.50 200 GLU A C 1
ATOM 1599 O O . GLU A 1 200 ? 6.900 -40.206 -1.820 1.00 82.50 200 GLU A O 1
ATOM 1604 N N . SER A 1 201 ? 6.004 -38.167 -2.102 1.00 79.44 201 SER A N 1
ATOM 1605 C CA . SER A 1 201 ? 6.546 -37.985 -3.457 1.00 79.44 201 SER A CA 1
ATOM 1606 C C . SER A 1 201 ? 8.073 -37.858 -3.475 1.00 79.44 201 SER A C 1
ATOM 1608 O O . SER A 1 201 ? 8.724 -38.398 -4.372 1.00 79.44 201 SER A O 1
ATOM 1610 N N . THR A 1 202 ? 8.661 -37.205 -2.470 1.00 75.06 202 THR A N 1
ATOM 1611 C CA . THR A 1 202 ? 10.120 -37.127 -2.310 1.00 75.06 202 THR A CA 1
ATOM 1612 C C . THR A 1 202 ? 10.703 -38.494 -1.955 1.00 75.06 202 THR A C 1
ATOM 1614 O O . THR A 1 202 ? 11.685 -38.907 -2.566 1.00 75.06 202 THR A O 1
ATOM 1617 N N . ASN A 1 203 ? 10.064 -39.238 -1.047 1.00 78.56 203 ASN A N 1
ATOM 1618 C CA . ASN A 1 203 ? 10.504 -40.575 -0.647 1.00 78.56 203 ASN A CA 1
ATOM 1619 C C . ASN A 1 203 ? 10.478 -41.564 -1.826 1.00 78.56 203 ASN A C 1
ATOM 1621 O O . ASN A 1 203 ? 11.445 -42.287 -2.051 1.00 78.56 203 ASN A O 1
ATOM 1625 N N . SER A 1 204 ? 9.424 -41.529 -2.649 1.00 74.06 204 SER A N 1
ATOM 1626 C CA . SER A 1 204 ? 9.335 -42.334 -3.876 1.00 74.06 204 SER A CA 1
ATOM 1627 C C . SER A 1 204 ? 10.456 -41.999 -4.868 1.00 74.06 204 SER A C 1
ATOM 1629 O O . SER A 1 204 ? 11.125 -42.893 -5.385 1.00 74.06 204 SER A O 1
ATOM 1631 N N . ARG A 1 205 ? 10.743 -40.708 -5.086 1.00 79.44 205 ARG A N 1
ATOM 1632 C CA . ARG A 1 205 ? 11.842 -40.282 -5.968 1.00 79.44 205 ARG A CA 1
ATOM 1633 C C . ARG A 1 205 ? 13.196 -40.764 -5.452 1.00 79.44 205 ARG A C 1
ATOM 1635 O O . ARG A 1 205 ? 13.959 -41.324 -6.231 1.00 79.44 205 ARG A O 1
ATOM 1642 N N . VAL A 1 206 ? 13.480 -40.593 -4.161 1.00 83.12 206 VAL A N 1
ATOM 1643 C CA . VAL A 1 206 ? 14.735 -41.052 -3.539 1.00 83.12 206 VAL A CA 1
ATOM 1644 C C . VAL A 1 206 ? 14.890 -42.571 -3.660 1.00 83.12 206 VAL A C 1
ATOM 1646 O O . VAL A 1 206 ? 15.981 -43.040 -3.972 1.00 83.12 206 VAL A O 1
ATOM 1649 N N . PHE A 1 207 ? 13.804 -43.331 -3.500 1.00 84.00 207 PHE A N 1
ATOM 1650 C CA . PHE A 1 207 ? 13.801 -44.784 -3.681 1.00 84.00 207 PHE A CA 1
ATOM 1651 C C . PHE A 1 207 ? 14.143 -45.212 -5.119 1.00 84.00 207 PHE A C 1
ATOM 1653 O O . PHE A 1 207 ? 14.953 -46.113 -5.320 1.00 84.00 207 PHE A O 1
ATOM 1660 N N . TYR A 1 208 ? 13.588 -44.558 -6.144 1.00 74.31 208 TYR A N 1
ATOM 1661 C CA . TYR A 1 208 ? 13.926 -44.893 -7.535 1.00 74.31 208 TYR A CA 1
ATOM 1662 C C . TYR A 1 208 ? 15.334 -44.437 -7.939 1.00 74.31 208 TYR A C 1
ATOM 1664 O O . TYR A 1 208 ? 16.013 -45.149 -8.682 1.00 74.31 208 TYR A O 1
ATOM 1672 N N . TRP A 1 209 ? 15.802 -43.298 -7.421 1.00 78.56 209 TRP A N 1
ATOM 1673 C CA . TRP A 1 209 ? 17.178 -42.839 -7.627 1.00 78.56 209 TRP A CA 1
ATOM 1674 C C . TRP A 1 209 ? 18.207 -43.781 -6.987 1.00 78.56 209 TRP A C 1
ATOM 1676 O O . TRP A 1 209 ? 19.217 -44.076 -7.623 1.00 78.56 209 TRP A O 1
ATOM 1686 N N . SER A 1 210 ? 17.946 -44.315 -5.788 1.00 71.56 210 SER A N 1
ATOM 1687 C CA . SER A 1 210 ? 18.861 -45.263 -5.137 1.00 71.56 210 SER A CA 1
ATOM 1688 C C . SER A 1 210 ? 18.940 -46.604 -5.874 1.00 71.56 210 SER A C 1
ATOM 1690 O O . SER A 1 210 ? 20.031 -47.144 -6.039 1.00 71.56 210 SER A O 1
ATOM 1692 N N . ILE A 1 211 ? 17.824 -47.110 -6.412 1.00 80.25 211 ILE A N 1
ATOM 1693 C CA . ILE A 1 211 ? 17.823 -48.322 -7.251 1.00 80.25 211 ILE A CA 1
ATOM 1694 C C . ILE A 1 211 ? 18.583 -48.097 -8.564 1.00 80.25 211 ILE A C 1
ATOM 1696 O O . ILE A 1 211 ? 19.322 -48.981 -8.999 1.00 80.25 211 ILE A O 1
ATOM 1700 N N . ALA A 1 212 ? 18.422 -46.932 -9.200 1.00 76.44 212 ALA A N 1
ATOM 1701 C CA . ALA A 1 212 ? 19.147 -46.590 -10.425 1.00 76.44 212 ALA A CA 1
ATOM 1702 C C . ALA A 1 212 ? 20.662 -46.486 -10.186 1.00 76.44 212 ALA A C 1
ATOM 1704 O O . ALA A 1 212 ? 21.440 -46.988 -10.991 1.00 76.44 212 ALA A O 1
ATOM 1705 N N . GLN A 1 213 ? 21.075 -45.905 -9.056 1.00 69.06 213 GLN A N 1
ATOM 1706 C CA . GLN A 1 213 ? 22.483 -45.758 -8.682 1.00 69.06 213 GLN A CA 1
ATOM 1707 C C . GLN A 1 213 ? 23.171 -47.093 -8.349 1.00 69.06 213 GLN A C 1
ATOM 1709 O O . GLN A 1 213 ? 24.375 -47.200 -8.520 1.00 69.06 213 GLN A O 1
ATOM 1714 N N . VAL A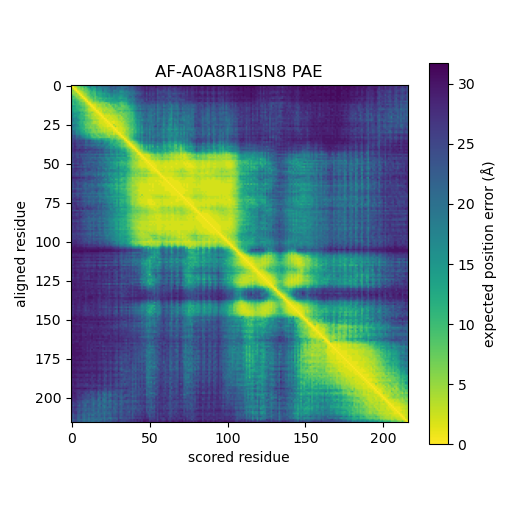 1 214 ? 22.430 -48.112 -7.901 1.00 75.31 214 VAL A N 1
ATOM 1715 C CA . VAL A 1 214 ? 22.974 -49.463 -7.642 1.00 75.31 214 VAL A CA 1
ATOM 1716 C C . VAL A 1 214 ? 23.062 -50.313 -8.924 1.00 75.31 214 VAL A C 1
ATOM 1718 O O . VAL A 1 214 ? 23.731 -51.343 -8.935 1.00 75.31 214 VAL A O 1
ATOM 1721 N N . ARG A 1 215 ? 22.384 -49.910 -10.011 1.00 61.69 215 ARG A N 1
ATOM 1722 C CA . ARG A 1 215 ? 22.386 -50.616 -11.310 1.00 61.69 215 ARG A CA 1
ATOM 1723 C C . ARG A 1 215 ? 23.384 -50.065 -12.340 1.00 61.69 215 ARG A C 1
ATOM 1725 O O . ARG A 1 215 ? 23.538 -50.697 -13.384 1.00 61.69 215 ARG A O 1
ATOM 1732 N N . ILE A 1 216 ? 24.008 -48.918 -12.067 1.00 56.91 216 ILE A N 1
ATOM 1733 C CA . ILE A 1 216 ? 25.135 -48.332 -12.821 1.00 56.91 216 ILE A CA 1
ATOM 1734 C C . ILE A 1 216 ? 26.431 -48.722 -12.118 1.00 56.91 216 ILE A C 1
ATOM 1736 O O . ILE A 1 216 ? 27.389 -49.077 -12.836 1.00 56.91 216 ILE A O 1
#

Radius of gyration: 29.98 Å; Cα contacts (8 Å, |Δi|>4): 137; chains: 1; bounding box: 83×71×75 Å

Foldseek 3Di:
DPVVVVVVVCPPPVNVVVVVCVCVVVVVVVCCVPPVDDPPPLPDQQALAEEEAEPCLDDPNVVVQLSCLLNLYQYEYEYADPVSVVVSQVVSCVVNVHPSYHYDDDDDPDDDDDDDRPDDDDDDDDDDDPDPCPPDDPPDDDDDDDDDDPSPDDLVVVCVVVVPDPVRSVVVVVVSVVVVVVVVVVVVVVVVVVVVVVVVVVVVVVVVVVVVVVVD

Nearest PDB structures (foldseek):
  3f5s-assembly1_A  TM=8.028E-01  e=2.431E-05  Shigella flexneri
  8y83-assembly1_A  TM=9.012E-01  e=5.770E-04  Sphingobacterium siyangense
  3gz4-assembly1_B  TM=8.345E-01  e=2.875E-04  Escherichia coli O6
  5x8h-assembly1_C  TM=8.297E-01  e=4.771E-04  Chryseobacterium sp. CA49
  3f5q-assembly2_B  TM=7.558E-01  e=2.533E-04  Escherichia coli O6

Mean predicted aligned error: 18.21 Å

pLDDT: mean 75.12, std 11.34, range [46.97, 92.38]

Secondary structure (DSSP, 8-state):
--HHHHHHHHT-HHHHHHHHHHHHHHHHHHHHHHH-----------TT-EEEEETTTSTHHHHHHHHHHHTT-EEEEEES-HHHHHHHHHHHHHHH----EEEEE--SSS-------SS--------------SSS------------GGGG--HHHHHHHTT--HHHHHHHHHHHHHHHHHHHHHHHHHHHHHHHHHHHHHHHHHHHHHHHHHH-

Solvent-accessible surface area (backbone atoms only — not comparable to full-atom values): 13301 Å² total; per-residue (Å²): 138,66,76,69,60,62,56,58,60,62,70,30,76,64,54,50,48,58,52,51,50,51,51,50,53,50,50,49,54,52,49,46,76,73,67,67,69,76,80,78,82,83,81,66,80,35,63,92,42,79,46,78,38,68,53,35,66,48,70,69,34,30,52,51,51,42,59,42,28,61,28,53,21,32,35,34,36,23,28,78,52,65,69,61,35,54,50,48,48,51,56,44,32,68,75,44,68,35,81,49,63,42,84,43,88,56,69,57,103,65,78,88,85,85,84,85,80,94,64,95,75,91,84,87,87,87,86,87,79,94,75,80,53,88,87,56,82,78,78,84,83,83,89,84,86,85,73,72,71,72,82,63,58,64,62,72,60,52,34,63,74,69,66,51,53,74,68,58,50,54,52,50,54,53,51,54,51,52,53,50,51,53,52,51,54,51,51,51,51,56,53,48,56,55,50,49,56,54,49,54,57,49,50,53,50,52,53,55,51,54,56,51,64,75,75,109

Sequence (216 aa):
MAGRRLIQGLTSPWSVGFSAFGLAYGGYHVWDSTQSGSKYDLNEDLSGKTYIVTGATSGIGQATVEELAKRNARVIMACRNREKCVQVRRDIVLNTRNKQVILSKLYTAEGRFTFTSNTPGEHVICIYSNSTAWFNGAQLRVHLDIQAGDHAQDYAQIAQKDKLNELQLRIRQLLDQVDQITKEQNYQRYREERFRQTSESTNSRVFYWSIAQVRI